Protein AF-A0A7X7FJ64-F1 (afdb_monomer)

Solvent-accessible surface area (backbone atoms only — not comparable to full-atom values): 16285 Å² total; per-residue (Å²): 93,64,70,70,58,70,73,33,78,91,39,57,95,44,53,93,78,52,85,58,78,82,76,51,89,88,54,62,71,66,57,44,53,54,44,52,38,52,54,38,37,76,72,71,44,54,60,70,58,40,49,54,51,49,54,51,51,53,51,51,52,51,54,49,53,54,52,40,33,50,53,31,50,54,49,52,52,50,29,66,75,68,63,48,62,35,38,37,38,33,59,52,68,75,41,71,73,34,49,82,64,35,67,38,48,73,55,49,45,28,50,54,34,55,45,45,72,43,53,54,86,21,50,95,32,88,85,49,81,52,47,91,84,40,79,75,60,78,48,66,68,48,44,44,46,37,17,48,24,37,57,36,41,78,34,90,47,40,41,45,36,37,38,48,50,63,90,40,64,72,56,64,59,46,58,71,48,35,37,67,36,19,72,65,50,81,62,50,77,46,75,38,73,88,66,91,56,57,68,67,53,49,54,54,50,49,56,52,31,48,77,68,75,59,62,32,87,84,41,57,55,76,81,67,74,65,79,64,75,73,81,64,71,75,76,83,56,93,84,63,82,81,80,76,95,85,80,78,77,81,86,79,78,84,81,85,77,95,70,83,84,80,81,78,84,77,85,78,132

pLDDT: mean 81.08, std 20.91, range [30.89, 98.06]

Secondary structure (DSSP, 8-state):
--HHHHT-GGGGGGGGGS------TTS-HHHHHHHHHHHHHHTT--HHHHHHHHHHHHHHHHHHHHHHHHHHHHHHHHHHHH---EEEEEE-HHHHS-TTTTTTHHHHHHHHH--EEEEGGGS--TT---TTT-TT---HHHHHHHHHHHHHHH-TTEEEEEEEETT-HHHHHHHHHHHHHTTT---EEEEE-SS--HHHHHHHHHHHHHHTT---TT--------SSSTTPPP-S-TT-PPPPSS-PPP-PPPP-------PPPPPP-

Sequence (269 aa):
LPFVLRQSPAFVAWQDKILCPTIRLRSDTFNLREVLLDTATRLGADRRVAERAYEAGMSALGQFRDRYLEAGRAALDKLARTGETGMVLVGRPYNIHDPGVSLATARKLRDNYGVNVIPIDALPVADVDVRDLNENMFWEYGRKILAAARLVSEHPNLHIVYVTNFKCGPDSFVRGFVRSASGGKPFLTLQFDGHSNDAGMMTRCESYLDSKGILRWWRKQQDQPTEGASKDGPSISHKWPTPVPDSWPPVSVPSGSKRSPLQTPIPKR

Nearest PDB structures (foldseek):
  3tbf-assembly2_D  TM=3.111E-01  e=5.756E-02  Francisella tularensis subsp. tularensis
  2nz2-assembly1_A  TM=4.520E-01  e=1.304E+00  Homo sapiens
  8dit-assembly1_A  TM=4.245E-01  e=1.100E+00  Thermochaetoides thermophila
  4xgu-assembly1_A  TM=3.041E-01  e=7.827E-01  Caenorhabditis elegans

Structure (mmCIF, N/CA/C/O backbone):
data_AF-A0A7X7FJ64-F1
#
_entry.id   AF-A0A7X7FJ64-F1
#
loop_
_atom_site.group_PDB
_atom_site.id
_atom_site.type_symbol
_atom_site.label_atom_id
_atom_site.label_alt_id
_atom_site.label_comp_id
_atom_site.label_asym_id
_atom_site.label_entity_id
_atom_site.label_seq_id
_atom_site.pdbx_PDB_ins_code
_atom_site.Cartn_x
_atom_site.Cartn_y
_atom_site.Cartn_z
_atom_site.occupancy
_atom_site.B_iso_or_equiv
_atom_site.auth_seq_id
_atom_site.auth_comp_id
_atom_site.auth_asym_id
_atom_site.auth_atom_id
_atom_site.pdbx_PDB_model_num
ATOM 1 N N . LEU A 1 1 ? 19.395 6.887 -18.109 1.00 56.59 1 LEU A N 1
ATOM 2 C CA . LEU A 1 1 ? 20.176 7.537 -17.046 1.00 56.59 1 LEU A CA 1
ATOM 3 C C . LEU A 1 1 ? 19.361 8.709 -16.551 1.00 56.59 1 LEU A C 1
ATOM 5 O O . LEU A 1 1 ? 18.951 9.509 -17.392 1.00 56.59 1 LEU A O 1
ATOM 9 N N . PRO A 1 2 ? 19.144 8.826 -15.231 1.00 68.50 2 PRO A N 1
ATOM 10 C CA . PRO A 1 2 ? 18.812 10.109 -14.628 1.00 68.50 2 PRO A CA 1
ATOM 11 C C . PRO A 1 2 ? 19.732 11.168 -15.232 1.00 68.50 2 PRO A C 1
ATOM 13 O O . PRO A 1 2 ? 20.923 10.900 -15.407 1.00 68.50 2 PRO A O 1
ATOM 16 N N . PHE A 1 3 ? 19.185 12.328 -15.586 1.00 74.06 3 PHE A N 1
ATOM 17 C CA . PHE A 1 3 ? 19.923 13.420 -16.228 1.00 74.06 3 PHE A CA 1
ATOM 18 C C . PHE A 1 3 ? 21.310 13.641 -15.596 1.00 74.06 3 PHE A C 1
ATOM 20 O O . PHE A 1 3 ? 22.308 13.725 -16.304 1.00 74.06 3 PHE A O 1
ATOM 27 N N . VAL A 1 4 ? 21.376 13.576 -14.264 1.00 78.25 4 VAL A N 1
ATOM 28 C CA . VAL A 1 4 ? 22.592 13.705 -13.449 1.00 78.25 4 VAL A CA 1
ATOM 29 C C . VAL A 1 4 ? 23.698 12.715 -13.833 1.00 78.25 4 VAL A C 1
ATOM 31 O O . VAL A 1 4 ? 24.843 13.123 -13.991 1.00 78.25 4 VAL A O 1
ATOM 34 N N . LEU A 1 5 ? 23.386 11.430 -14.037 1.00 79.56 5 LEU A N 1
ATOM 35 C CA . LEU A 1 5 ? 24.410 10.450 -14.418 1.00 79.56 5 LEU A CA 1
ATOM 36 C C . LEU A 1 5 ? 24.942 10.713 -15.835 1.00 79.56 5 LEU A C 1
ATOM 38 O O . LEU A 1 5 ? 26.106 10.432 -16.095 1.00 79.56 5 LEU A O 1
ATOM 42 N N . ARG A 1 6 ? 24.118 11.242 -16.759 1.00 74.06 6 ARG A N 1
ATOM 43 C CA . ARG A 1 6 ? 24.565 11.517 -18.144 1.00 74.06 6 ARG A CA 1
ATOM 44 C C . ARG A 1 6 ? 25.566 12.661 -18.204 1.00 74.06 6 ARG A C 1
ATOM 46 O O . ARG A 1 6 ? 26.425 12.659 -19.074 1.00 74.06 6 ARG A O 1
ATOM 53 N N . GLN A 1 7 ? 25.418 13.617 -17.292 1.00 81.62 7 GLN A N 1
ATOM 54 C CA . GLN A 1 7 ? 26.272 14.796 -17.183 1.00 81.62 7 GLN A CA 1
ATOM 55 C C . GLN A 1 7 ? 27.568 14.517 -16.407 1.00 81.62 7 GLN A C 1
ATOM 57 O O . GLN A 1 7 ? 28.441 15.375 -16.351 1.00 81.62 7 GLN A O 1
ATOM 62 N N . SER A 1 8 ? 27.709 13.337 -15.792 1.00 86.75 8 SER A N 1
ATOM 63 C CA . SER A 1 8 ? 28.897 12.992 -15.014 1.00 86.75 8 SER A CA 1
ATOM 64 C C . SER A 1 8 ? 30.035 12.498 -15.921 1.00 86.75 8 SER A C 1
ATOM 66 O O . SER A 1 8 ? 29.866 11.475 -16.595 1.00 86.75 8 SER A O 1
ATOM 68 N N . PRO A 1 9 ? 31.221 13.145 -15.901 1.00 88.06 9 PRO A N 1
ATOM 69 C CA . PRO A 1 9 ? 32.376 12.736 -16.708 1.00 88.06 9 PRO A CA 1
ATOM 70 C C . PRO A 1 9 ? 32.800 11.278 -16.485 1.00 88.06 9 PRO A C 1
ATOM 72 O O . PRO A 1 9 ? 33.248 10.611 -17.415 1.00 88.06 9 PRO A O 1
ATOM 75 N N . ALA A 1 10 ? 32.594 10.749 -15.273 1.00 86.88 10 ALA A N 1
ATOM 76 C CA . ALA A 1 10 ? 32.949 9.377 -14.909 1.00 86.88 10 ALA A CA 1
ATOM 77 C C . ALA A 1 10 ? 32.172 8.305 -15.701 1.00 86.88 10 ALA A C 1
ATOM 79 O O . ALA A 1 10 ? 32.630 7.168 -15.815 1.00 86.88 10 ALA A O 1
ATOM 80 N N . PHE A 1 11 ? 31.010 8.653 -16.266 1.00 83.94 11 PHE A N 1
ATOM 81 C CA . PHE A 1 11 ? 30.129 7.713 -16.966 1.00 83.94 11 PHE A CA 1
ATOM 82 C C . PHE A 1 11 ? 30.124 7.883 -18.490 1.00 83.94 11 PHE A C 1
ATOM 84 O O . PHE A 1 11 ? 29.439 7.122 -19.174 1.00 83.94 11 PHE A O 1
ATOM 91 N N . VAL A 1 12 ? 30.905 8.820 -19.043 1.00 83.06 12 VAL A N 1
ATOM 92 C CA . VAL A 1 12 ? 30.948 9.095 -20.493 1.00 83.06 12 VAL A CA 1
ATOM 93 C C . VAL A 1 12 ? 31.337 7.846 -21.289 1.00 83.06 12 VAL A C 1
ATOM 95 O O . VAL A 1 12 ? 30.636 7.473 -22.224 1.00 83.06 12 VAL A O 1
ATOM 98 N N . ALA A 1 13 ? 32.374 7.122 -20.855 1.00 86.12 13 ALA A N 1
ATOM 99 C CA . ALA A 1 13 ? 32.832 5.890 -21.509 1.00 86.12 13 ALA A CA 1
ATOM 100 C C . ALA A 1 13 ? 31.825 4.719 -21.442 1.00 86.12 13 ALA A C 1
ATOM 102 O O . ALA A 1 13 ? 32.020 3.691 -22.090 1.00 86.12 13 ALA A O 1
ATOM 103 N N . TRP A 1 14 ? 30.762 4.850 -20.642 1.00 84.00 14 TRP A N 1
ATOM 104 C CA . TRP A 1 14 ? 29.753 3.813 -20.420 1.00 84.00 14 TRP A CA 1
ATOM 105 C C . TRP A 1 14 ? 28.397 4.158 -21.040 1.00 84.00 14 TRP A C 1
ATOM 107 O O . TRP A 1 14 ? 27.471 3.361 -20.908 1.00 84.00 14 TRP A O 1
ATOM 117 N N . GLN A 1 15 ? 28.251 5.308 -21.711 1.00 78.62 15 GLN A N 1
ATOM 118 C CA . GLN A 1 15 ? 26.953 5.781 -22.212 1.00 78.62 15 GLN A CA 1
ATOM 119 C C . GLN A 1 15 ? 26.244 4.756 -23.111 1.00 78.62 15 GLN A C 1
ATOM 121 O O . GLN A 1 15 ? 25.059 4.494 -22.903 1.00 78.62 15 GLN A O 1
ATOM 126 N N . ASP A 1 16 ? 26.972 4.104 -24.019 1.00 79.62 16 ASP A N 1
ATOM 127 C CA . ASP A 1 16 ? 26.410 3.095 -24.934 1.00 79.62 16 ASP A CA 1
ATOM 128 C C . ASP A 1 16 ? 26.107 1.754 -24.254 1.00 79.62 16 ASP A C 1
ATOM 130 O O . ASP A 1 16 ? 25.353 0.933 -24.776 1.00 79.62 16 ASP A O 1
ATOM 134 N N . LYS A 1 17 ? 26.664 1.532 -23.059 1.00 82.44 17 LYS A N 1
ATOM 135 C CA . LYS A 1 17 ? 26.455 0.316 -22.261 1.00 82.44 17 LYS A CA 1
ATOM 136 C C . LYS A 1 17 ? 25.268 0.428 -21.309 1.00 82.44 17 LYS A C 1
ATOM 138 O O . LYS A 1 17 ? 24.966 -0.538 -20.612 1.00 82.44 17 LYS A O 1
ATOM 143 N N . ILE A 1 18 ? 24.601 1.585 -21.247 1.00 82.69 18 ILE A N 1
ATOM 144 C CA . ILE A 1 18 ? 23.500 1.806 -20.312 1.00 82.69 18 ILE A CA 1
ATOM 145 C C . ILE A 1 18 ? 22.197 2.074 -21.061 1.00 82.69 18 ILE A C 1
ATOM 147 O O . ILE A 1 18 ? 22.012 3.083 -21.745 1.00 82.69 18 ILE A O 1
ATOM 151 N N . LEU A 1 19 ? 21.230 1.185 -20.852 1.00 84.25 19 LEU A N 1
ATOM 152 C CA . LEU A 1 19 ? 19.883 1.351 -21.375 1.00 84.25 19 LEU A CA 1
ATOM 153 C C . LEU A 1 19 ? 19.161 2.508 -20.685 1.00 84.25 19 LEU A C 1
ATOM 155 O O . LEU A 1 19 ? 19.203 2.681 -19.466 1.00 84.25 19 LEU A O 1
ATOM 159 N N . CYS A 1 20 ? 18.486 3.324 -21.489 1.00 86.00 20 CYS A N 1
ATOM 160 C CA . CYS A 1 20 ? 17.793 4.517 -21.018 1.00 86.00 20 CYS A CA 1
ATOM 161 C C . CYS A 1 20 ? 16.419 4.719 -21.680 1.00 86.00 20 CYS A C 1
ATOM 163 O O . CYS A 1 20 ? 16.189 5.804 -22.226 1.00 86.00 20 CYS A O 1
ATOM 165 N N . PRO A 1 21 ? 15.523 3.718 -21.679 1.00 86.94 21 PRO A N 1
ATOM 166 C CA . PRO A 1 21 ? 14.180 3.912 -22.206 1.00 86.94 21 PRO A CA 1
ATOM 167 C C . PRO A 1 21 ? 13.448 5.020 -21.446 1.00 86.94 21 PRO A C 1
ATOM 169 O O . PRO A 1 21 ? 13.555 5.130 -20.223 1.00 86.94 21 PRO A O 1
ATOM 172 N N . THR A 1 22 ? 12.695 5.844 -22.173 1.00 84.31 22 THR A N 1
ATOM 173 C CA . THR A 1 22 ? 11.803 6.836 -21.565 1.00 84.31 22 THR A CA 1
ATOM 174 C C . THR A 1 22 ? 10.412 6.239 -21.509 1.00 84.31 22 THR A C 1
ATOM 176 O O . THR A 1 22 ? 9.770 6.097 -22.542 1.00 84.31 22 THR A O 1
ATOM 179 N N . ILE A 1 23 ? 9.953 5.887 -20.312 1.00 84.25 23 ILE A N 1
ATOM 180 C CA . ILE A 1 23 ? 8.641 5.271 -20.115 1.00 84.25 23 ILE A CA 1
ATOM 181 C C . ILE A 1 23 ? 7.655 6.338 -19.645 1.00 84.25 23 ILE A C 1
ATOM 183 O O . ILE A 1 23 ? 7.870 6.984 -18.617 1.00 84.25 23 ILE A O 1
ATOM 187 N N . ARG A 1 24 ? 6.552 6.507 -20.379 1.00 79.44 24 ARG A N 1
ATOM 188 C CA . ARG A 1 24 ? 5.454 7.402 -19.997 1.00 79.44 24 ARG A CA 1
ATOM 189 C C . ARG A 1 24 ? 4.255 6.584 -19.530 1.00 79.44 24 ARG A C 1
ATOM 191 O O . ARG A 1 24 ? 3.402 6.222 -20.320 1.00 79.44 24 ARG A O 1
ATOM 198 N N . LEU A 1 25 ? 4.165 6.344 -18.223 1.00 75.44 25 LEU A N 1
ATOM 199 C CA . LEU A 1 25 ? 3.051 5.593 -17.615 1.00 75.44 25 LEU A CA 1
ATOM 200 C C . LEU A 1 25 ? 1.749 6.405 -17.477 1.00 75.44 25 LEU A C 1
ATOM 202 O O . LEU A 1 25 ? 0.742 5.880 -17.016 1.00 75.44 25 LEU A O 1
ATOM 206 N N . ARG A 1 26 ? 1.785 7.701 -17.811 1.00 67.25 26 ARG A N 1
ATOM 207 C CA . ARG A 1 26 ? 0.630 8.613 -17.757 1.00 67.25 26 ARG A CA 1
ATOM 208 C C . ARG A 1 26 ? -0.159 8.667 -19.069 1.00 67.25 26 ARG A C 1
ATOM 210 O O . ARG A 1 26 ? -1.296 9.121 -19.049 1.00 67.25 26 ARG A O 1
ATOM 217 N N . SER A 1 27 ? 0.460 8.269 -20.179 1.00 57.53 27 SER A N 1
ATOM 218 C CA . SER A 1 27 ? -0.162 8.157 -21.500 1.00 57.53 27 SER A CA 1
ATOM 219 C C . SER A 1 27 ? -0.439 6.687 -21.823 1.00 57.53 27 SER A C 1
ATOM 221 O O . SER A 1 27 ? -0.006 5.801 -21.090 1.00 57.53 27 SER A O 1
ATOM 223 N N . ASP A 1 28 ? -1.196 6.461 -22.891 1.00 59.75 28 ASP A N 1
ATOM 224 C CA . ASP A 1 28 ? -1.573 5.163 -23.449 1.00 59.75 28 ASP A CA 1
ATOM 225 C C . ASP A 1 28 ? -0.551 4.012 -23.293 1.00 59.75 28 ASP A C 1
ATOM 227 O O . ASP A 1 28 ? 0.669 4.157 -23.400 1.00 59.75 28 ASP A O 1
ATOM 231 N N . THR A 1 29 ? -1.078 2.803 -23.084 1.00 61.28 29 THR A N 1
ATOM 232 C CA . THR A 1 29 ? -0.309 1.549 -22.983 1.00 61.28 29 THR A CA 1
ATOM 233 C C . THR A 1 29 ? 0.563 1.270 -24.212 1.00 61.28 29 THR A C 1
ATOM 235 O O . THR A 1 29 ? 1.581 0.584 -24.093 1.00 61.28 29 THR A O 1
ATOM 238 N N . PHE A 1 30 ? 0.220 1.851 -25.367 1.00 61.62 30 PHE A N 1
ATOM 239 C CA . PHE A 1 30 ? 0.990 1.762 -26.607 1.00 61.62 30 PHE A CA 1
ATOM 240 C C . PHE A 1 30 ? 2.424 2.286 -26.455 1.00 61.62 30 PHE A C 1
ATOM 242 O O . PHE A 1 30 ? 3.354 1.655 -26.962 1.00 61.62 30 PHE A O 1
ATOM 249 N N . ASN A 1 31 ? 2.641 3.372 -25.699 1.00 78.94 31 ASN A N 1
ATOM 250 C CA . ASN A 1 31 ? 3.990 3.899 -25.481 1.00 78.94 31 ASN A CA 1
ATOM 251 C C . ASN A 1 31 ? 4.866 2.922 -24.680 1.00 78.94 31 ASN A C 1
ATOM 253 O O . ASN A 1 31 ? 6.039 2.737 -24.996 1.00 78.94 31 ASN A O 1
ATOM 257 N N . LEU A 1 32 ? 4.296 2.259 -23.669 1.00 87.62 32 LEU A N 1
ATOM 258 C CA . LEU A 1 32 ? 5.033 1.311 -22.832 1.00 87.62 32 LEU A CA 1
ATOM 259 C C . LEU A 1 32 ? 5.466 0.074 -23.624 1.00 87.62 32 LEU A C 1
ATOM 261 O O . LEU A 1 32 ? 6.624 -0.332 -23.518 1.00 87.62 32 LEU A O 1
ATOM 265 N N . ARG A 1 33 ? 4.551 -0.510 -24.410 1.00 90.81 33 ARG A N 1
ATOM 266 C CA . ARG A 1 33 ? 4.830 -1.701 -25.222 1.00 90.81 33 ARG A CA 1
ATOM 267 C C . ARG A 1 33 ? 6.020 -1.459 -26.140 1.00 90.81 33 ARG A C 1
ATOM 269 O O . ARG A 1 33 ? 7.033 -2.140 -26.017 1.00 90.81 33 ARG A O 1
ATOM 276 N N . GLU A 1 34 ? 5.932 -0.456 -27.009 1.00 91.12 34 GLU A N 1
ATOM 277 C CA . GLU A 1 34 ? 6.974 -0.204 -28.009 1.00 91.12 34 GLU A CA 1
ATOM 278 C C . GLU A 1 34 ? 8.328 0.128 -27.377 1.00 91.12 34 GLU A C 1
ATOM 280 O O . GLU A 1 34 ? 9.354 -0.389 -27.817 1.00 91.12 34 GLU A O 1
ATOM 285 N N . VAL A 1 35 ? 8.344 0.907 -26.290 1.00 91.94 35 VAL A N 1
ATOM 286 C CA . VAL A 1 35 ? 9.583 1.238 -25.571 1.00 91.94 35 VAL A CA 1
ATOM 287 C C . VAL A 1 35 ? 10.254 -0.010 -24.989 1.00 91.94 35 VAL A C 1
ATOM 289 O O . VAL A 1 35 ? 11.480 -0.137 -25.055 1.00 91.94 35 VAL A O 1
ATOM 292 N N . LEU A 1 36 ? 9.482 -0.946 -24.429 1.00 92.31 36 LEU A N 1
ATOM 293 C CA . LEU A 1 36 ? 10.034 -2.195 -23.899 1.00 92.31 36 LEU A CA 1
ATOM 294 C C . LEU A 1 36 ? 10.516 -3.132 -25.013 1.00 92.31 36 LEU A C 1
ATOM 296 O O . LEU A 1 36 ? 11.577 -3.741 -24.865 1.00 92.31 36 LEU A O 1
ATOM 300 N N . LEU A 1 37 ? 9.796 -3.212 -26.136 1.00 93.94 37 LEU A N 1
ATOM 301 C CA . LEU A 1 37 ? 10.197 -4.026 -27.289 1.00 93.94 37 LEU A CA 1
ATOM 302 C C . LEU A 1 37 ? 11.476 -3.513 -27.951 1.00 93.94 37 LEU A C 1
ATOM 304 O O . LEU A 1 37 ? 12.372 -4.307 -28.246 1.00 93.94 37 LEU A O 1
ATOM 308 N N . ASP A 1 38 ? 11.593 -2.199 -28.147 1.00 92.69 38 ASP A N 1
ATOM 309 C CA . ASP A 1 38 ? 12.823 -1.570 -28.640 1.00 92.69 38 ASP A CA 1
ATOM 310 C C . ASP A 1 38 ? 13.995 -1.859 -27.695 1.00 92.69 38 ASP A C 1
ATOM 312 O O . ASP A 1 38 ? 15.054 -2.328 -28.115 1.00 92.69 38 ASP A O 1
ATOM 316 N N . THR A 1 39 ? 13.774 -1.688 -26.388 1.00 93.06 39 THR A N 1
ATOM 317 C CA . THR A 1 39 ? 14.794 -1.962 -25.367 1.00 93.06 39 THR A CA 1
ATOM 318 C C . THR A 1 39 ? 15.259 -3.420 -25.399 1.00 93.06 39 THR A C 1
ATOM 320 O O . THR A 1 39 ? 16.460 -3.679 -25.331 1.00 93.06 39 THR A O 1
ATOM 323 N N . ALA A 1 40 ? 14.336 -4.374 -25.535 1.00 93.62 40 ALA A N 1
ATOM 324 C CA . ALA A 1 40 ? 14.666 -5.793 -25.645 1.00 93.62 40 ALA A CA 1
ATOM 325 C C . ALA A 1 40 ? 15.432 -6.108 -26.941 1.00 93.62 40 ALA A C 1
ATOM 327 O O . ALA A 1 40 ? 16.411 -6.853 -26.916 1.00 93.62 40 ALA A O 1
ATOM 328 N N . THR A 1 41 ? 15.041 -5.492 -28.058 1.00 92.81 41 THR A N 1
ATOM 329 C CA . THR A 1 41 ? 15.720 -5.667 -29.352 1.00 92.81 41 THR A CA 1
ATOM 330 C C . THR A 1 41 ? 17.158 -5.144 -29.296 1.00 92.81 41 THR A C 1
ATOM 332 O O . THR A 1 41 ? 18.081 -5.806 -29.767 1.00 92.81 41 THR A O 1
ATOM 335 N N . ARG A 1 42 ? 17.390 -4.008 -28.623 1.00 90.44 42 ARG A N 1
ATOM 336 C CA . ARG A 1 42 ? 18.737 -3.460 -28.369 1.00 90.44 42 ARG A CA 1
ATOM 337 C C . ARG A 1 42 ? 19.621 -4.366 -27.508 1.00 90.44 42 ARG A C 1
ATOM 339 O O . ARG A 1 42 ? 20.841 -4.274 -27.595 1.00 90.44 42 ARG A O 1
ATOM 346 N N . LEU A 1 43 ? 19.022 -5.231 -26.691 1.00 91.00 43 LEU A N 1
ATOM 347 C CA . LEU A 1 43 ? 19.724 -6.269 -25.928 1.00 91.00 43 LEU A CA 1
ATOM 348 C C . LEU A 1 43 ? 20.006 -7.538 -26.752 1.00 91.00 43 LEU A C 1
ATOM 350 O O . LEU A 1 43 ? 20.551 -8.500 -26.215 1.00 91.00 43 LEU A O 1
ATOM 354 N N . GLY A 1 44 ? 19.641 -7.557 -28.037 1.00 93.19 44 GLY A N 1
ATOM 355 C CA . GLY A 1 44 ? 19.823 -8.700 -28.930 1.00 93.19 44 GLY A CA 1
ATOM 356 C C . GLY A 1 44 ? 18.697 -9.735 -28.866 1.00 93.19 44 GLY A C 1
ATOM 357 O O . GLY A 1 44 ? 18.860 -10.835 -29.392 1.00 93.19 44 GLY A O 1
ATOM 358 N N . ALA A 1 45 ? 17.563 -9.424 -28.225 1.00 94.25 45 ALA A N 1
ATOM 359 C CA . ALA A 1 45 ? 16.397 -10.302 -28.253 1.00 94.25 45 ALA A CA 1
ATOM 360 C C . ALA A 1 45 ? 15.645 -10.176 -29.588 1.00 94.25 45 ALA A C 1
ATOM 362 O O . ALA A 1 45 ? 15.473 -9.081 -30.119 1.00 94.25 45 ALA A O 1
ATOM 363 N N . ASP A 1 46 ? 15.143 -11.298 -30.108 1.00 95.12 46 ASP A N 1
ATOM 364 C CA . ASP A 1 46 ? 14.233 -11.283 -31.253 1.00 95.12 46 ASP A CA 1
ATOM 365 C C . ASP A 1 46 ? 12.927 -10.550 -30.899 1.00 95.12 46 ASP A C 1
ATOM 367 O O . ASP A 1 46 ? 12.354 -10.759 -29.824 1.00 95.12 46 ASP A O 1
ATOM 371 N N . ARG A 1 47 ? 12.427 -9.711 -31.815 1.00 93.56 47 ARG A N 1
ATOM 372 C CA . ARG A 1 47 ? 11.241 -8.882 -31.557 1.00 93.56 47 ARG A CA 1
ATOM 373 C C . ARG A 1 47 ? 10.002 -9.722 -31.245 1.00 93.56 47 ARG A C 1
ATOM 375 O O . ARG A 1 47 ? 9.265 -9.371 -30.330 1.00 93.56 47 ARG A O 1
ATOM 382 N N . ARG A 1 48 ? 9.786 -10.855 -31.926 1.00 93.38 48 ARG A N 1
ATOM 383 C CA . ARG A 1 48 ? 8.627 -11.732 -31.656 1.00 93.38 48 ARG A CA 1
ATOM 384 C C . ARG A 1 48 ? 8.745 -12.392 -30.286 1.00 93.38 48 ARG A C 1
ATOM 386 O O . ARG A 1 48 ? 7.741 -12.622 -29.613 1.00 93.38 48 ARG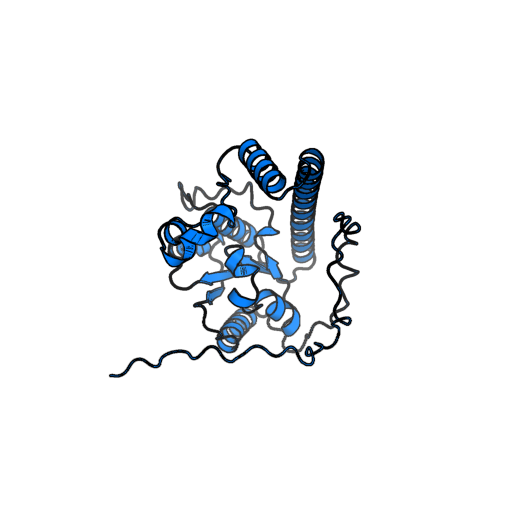 A O 1
ATOM 393 N N . VAL A 1 49 ? 9.966 -12.713 -29.855 1.00 95.06 49 VAL A N 1
ATOM 394 C CA . VAL A 1 49 ? 10.221 -13.187 -28.486 1.00 95.06 49 VAL A CA 1
ATOM 395 C C . VAL A 1 49 ? 9.889 -12.094 -27.470 1.00 95.06 49 VAL A C 1
ATOM 397 O O . VAL A 1 49 ? 9.188 -12.381 -26.500 1.00 95.06 49 VAL A O 1
ATOM 400 N N . ALA A 1 50 ? 10.326 -10.856 -27.708 1.00 95.00 50 ALA A N 1
ATOM 401 C CA . ALA A 1 50 ? 10.023 -9.720 -26.840 1.00 95.00 50 ALA A CA 1
ATOM 402 C C . ALA A 1 50 ? 8.512 -9.433 -26.753 1.00 95.00 50 ALA A C 1
ATOM 404 O O . ALA A 1 50 ? 8.001 -9.197 -25.662 1.00 95.00 50 ALA A O 1
ATOM 405 N N . GLU A 1 51 ? 7.786 -9.526 -27.870 1.00 94.94 51 GLU A N 1
ATOM 406 C CA . GLU A 1 51 ? 6.326 -9.359 -27.913 1.00 94.94 51 GLU A CA 1
ATOM 407 C C . GLU A 1 51 ? 5.607 -10.419 -27.088 1.00 94.94 51 GLU A C 1
ATOM 409 O O . GLU A 1 51 ? 4.812 -10.079 -26.215 1.00 94.94 51 GLU A O 1
ATOM 414 N N . ARG A 1 52 ? 5.939 -11.700 -27.286 1.00 95.25 52 ARG A N 1
ATOM 415 C CA . ARG A 1 52 ? 5.353 -12.779 -26.478 1.00 95.25 52 ARG A CA 1
ATOM 416 C C . ARG A 1 52 ? 5.654 -12.612 -24.989 1.00 95.25 52 ARG A C 1
ATOM 418 O O . ARG A 1 52 ? 4.775 -12.854 -24.169 1.00 95.25 52 ARG A O 1
ATOM 425 N N . ALA A 1 53 ? 6.871 -12.193 -24.639 1.00 94.75 53 ALA A N 1
ATOM 426 C CA . ALA A 1 53 ? 7.249 -11.940 -23.252 1.00 94.75 53 ALA A CA 1
ATOM 427 C C . ALA A 1 53 ? 6.471 -10.760 -22.645 1.00 94.75 53 ALA A C 1
ATOM 429 O O . ALA A 1 53 ? 6.035 -10.848 -21.497 1.00 94.75 53 ALA A O 1
ATOM 430 N N . TYR A 1 54 ? 6.262 -9.685 -23.412 1.00 93.44 54 TYR A N 1
ATOM 431 C CA . TYR A 1 54 ? 5.463 -8.538 -22.988 1.00 93.44 54 TYR A CA 1
ATOM 432 C C . TYR A 1 54 ? 4.008 -8.936 -22.720 1.00 93.44 54 TYR A C 1
ATOM 434 O O . TYR A 1 54 ? 3.513 -8.694 -21.621 1.00 93.44 54 TYR A O 1
ATOM 442 N N . GLU A 1 55 ? 3.349 -9.601 -23.674 1.00 94.00 55 GLU A N 1
ATOM 443 C CA . GLU A 1 55 ? 1.951 -10.029 -23.516 1.00 94.00 55 GLU A CA 1
ATOM 444 C C . GLU A 1 55 ? 1.787 -10.988 -22.331 1.00 94.00 55 GLU A C 1
ATOM 446 O O . GLU A 1 55 ? 0.876 -10.836 -21.515 1.00 94.00 55 GLU A O 1
ATOM 451 N N . ALA A 1 56 ? 2.713 -11.937 -22.171 1.00 95.31 56 ALA A N 1
ATOM 452 C CA . ALA A 1 56 ? 2.684 -12.857 -21.043 1.00 95.31 56 ALA A CA 1
ATOM 453 C C . ALA A 1 56 ? 2.888 -12.137 -19.697 1.00 95.31 56 ALA A C 1
ATOM 455 O O . ALA A 1 56 ? 2.192 -12.441 -18.727 1.00 95.31 56 ALA A O 1
ATOM 456 N N . GLY A 1 57 ? 3.783 -11.145 -19.640 1.00 94.88 57 GLY A N 1
ATOM 457 C CA . GLY A 1 57 ? 3.991 -10.309 -18.456 1.00 94.88 57 GLY A CA 1
ATOM 458 C C . GLY A 1 57 ? 2.772 -9.450 -18.110 1.00 94.88 57 GLY A C 1
ATOM 459 O O . GLY A 1 57 ? 2.383 -9.378 -16.944 1.00 94.88 57 GLY A O 1
ATOM 460 N N 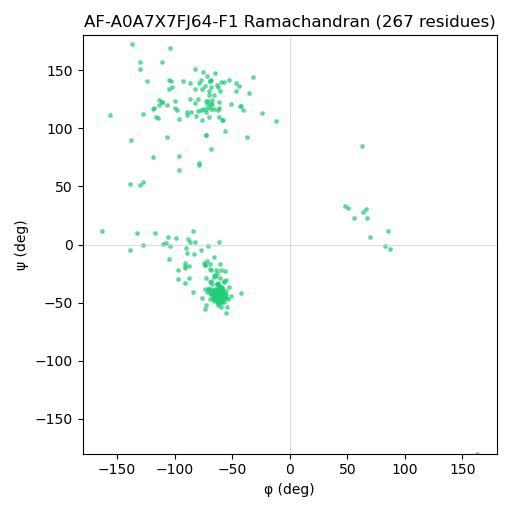. MET A 1 58 ? 2.126 -8.846 -19.112 1.00 92.62 58 MET A N 1
ATOM 461 C CA . MET A 1 58 ? 0.903 -8.059 -18.922 1.00 92.62 58 MET A CA 1
ATOM 462 C C . MET A 1 58 ? -0.269 -8.933 -18.462 1.00 92.62 58 MET A C 1
ATOM 464 O O . MET A 1 58 ? -0.982 -8.552 -17.532 1.00 92.62 58 MET A O 1
ATOM 468 N N . SER A 1 59 ? -0.424 -10.126 -19.044 1.00 95.12 59 SER A N 1
ATOM 469 C CA . SER A 1 59 ? -1.415 -11.116 -18.605 1.00 95.12 59 SER A CA 1
ATOM 470 C C . SER A 1 59 ? -1.168 -11.557 -17.161 1.00 95.12 59 SER A C 1
ATOM 472 O O . SER A 1 59 ? -2.098 -11.574 -16.356 1.00 95.12 59 SER A O 1
ATOM 474 N N . ALA A 1 60 ? 0.079 -11.879 -16.801 1.00 96.69 60 ALA A N 1
ATOM 475 C CA . ALA A 1 60 ? 0.433 -12.267 -15.436 1.00 96.69 60 ALA A CA 1
ATOM 476 C C . ALA A 1 60 ? 0.166 -11.135 -14.429 1.00 96.69 60 ALA A C 1
ATOM 478 O O . ALA A 1 60 ? -0.377 -11.383 -13.354 1.00 96.69 60 ALA A O 1
ATOM 479 N N . LEU A 1 61 ? 0.478 -9.884 -14.789 1.00 92.94 61 LEU A N 1
ATOM 480 C CA . LEU A 1 61 ? 0.186 -8.715 -13.956 1.00 92.94 61 LEU A CA 1
ATOM 481 C C . LEU A 1 61 ? -1.323 -8.508 -13.755 1.00 92.94 61 LEU A C 1
ATOM 483 O O . LEU A 1 61 ? -1.744 -8.183 -12.645 1.00 92.94 61 LEU A O 1
ATOM 487 N N . GLY A 1 62 ? -2.127 -8.690 -14.808 1.00 94.44 62 GLY A N 1
ATOM 488 C CA . GLY A 1 62 ? -3.589 -8.642 -14.722 1.00 94.44 62 GLY A CA 1
ATOM 489 C C . GLY A 1 62 ? -4.127 -9.702 -13.762 1.00 94.44 62 GLY A C 1
ATOM 490 O O . GLY A 1 62 ? -4.765 -9.365 -12.769 1.00 94.44 62 GLY A O 1
ATOM 491 N N . GLN A 1 63 ? -3.746 -10.964 -13.977 1.00 96.56 63 GLN A N 1
ATOM 492 C CA . GLN A 1 63 ? -4.148 -12.082 -13.116 1.00 96.56 63 GLN A CA 1
ATOM 493 C C . GLN A 1 63 ? -3.728 -11.882 -11.655 1.00 96.56 63 GLN A C 1
ATOM 495 O O . GLN A 1 63 ? -4.502 -12.180 -10.747 1.00 96.56 63 GLN A O 1
ATOM 500 N N . PHE A 1 64 ? -2.517 -11.370 -11.413 1.00 96.06 64 PHE A N 1
ATOM 501 C CA . PHE A 1 64 ? -2.056 -11.043 -10.067 1.00 96.06 64 PHE A CA 1
ATOM 502 C C . PHE A 1 64 ? -2.956 -9.994 -9.409 1.00 96.06 64 PHE A C 1
ATOM 504 O O . PHE A 1 64 ? -3.399 -10.203 -8.283 1.00 96.06 64 PHE A O 1
ATOM 511 N N . ARG A 1 65 ? -3.260 -8.891 -10.104 1.00 93.44 65 ARG A N 1
ATOM 512 C CA . ARG A 1 65 ? -4.118 -7.817 -9.574 1.00 93.44 65 ARG A CA 1
ATOM 513 C C . ARG A 1 65 ? -5.520 -8.320 -9.250 1.00 93.44 65 ARG A C 1
ATOM 515 O O . ARG A 1 65 ? -6.019 -8.024 -8.168 1.00 93.44 65 ARG A O 1
ATOM 522 N N . ASP A 1 66 ? -6.106 -9.113 -10.141 1.00 95.12 66 ASP A N 1
ATOM 523 C CA . ASP A 1 66 ? -7.443 -9.675 -9.946 1.00 95.12 66 ASP A CA 1
ATOM 524 C C . ASP A 1 66 ? -7.476 -10.603 -8.727 1.00 95.12 66 ASP A C 1
ATOM 526 O O . ASP A 1 66 ? -8.309 -10.434 -7.837 1.00 95.12 66 ASP A O 1
ATOM 530 N N . ARG A 1 67 ? -6.511 -11.530 -8.623 1.00 96.75 67 ARG A N 1
ATOM 531 C CA . ARG A 1 67 ? -6.387 -12.431 -7.465 1.00 96.75 67 ARG A CA 1
ATOM 532 C C . ARG A 1 67 ? -6.120 -11.678 -6.166 1.00 96.75 67 ARG A C 1
ATOM 534 O O . ARG A 1 67 ? -6.615 -12.081 -5.119 1.00 96.75 67 ARG A O 1
ATOM 541 N N . TYR A 1 68 ? -5.334 -10.606 -6.217 1.00 95.12 68 TYR A N 1
ATOM 542 C CA . TYR A 1 68 ? -4.996 -9.817 -5.036 1.00 95.12 68 TYR A CA 1
ATOM 543 C C . TYR A 1 68 ? -6.204 -9.043 -4.499 1.00 95.12 68 TYR A C 1
ATOM 545 O O . TYR A 1 68 ? -6.444 -9.042 -3.291 1.00 95.12 68 TYR A O 1
ATOM 553 N N . LEU A 1 69 ? -7.003 -8.453 -5.394 1.00 96.00 69 LEU A N 1
ATOM 554 C CA . LEU A 1 69 ? -8.276 -7.823 -5.036 1.00 96.00 69 LEU A CA 1
ATOM 555 C C . LEU A 1 69 ? -9.285 -8.848 -4.516 1.00 96.00 69 LEU A C 1
ATOM 557 O O . LEU A 1 69 ? -9.966 -8.584 -3.527 1.00 96.00 69 LEU A O 1
ATOM 561 N N . GLU A 1 70 ? -9.358 -10.025 -5.137 1.00 97.12 70 GLU A N 1
ATOM 562 C CA . GLU A 1 70 ? -10.244 -11.098 -4.685 1.00 97.12 70 GLU A CA 1
ATOM 563 C C . GLU A 1 70 ? -9.867 -11.604 -3.287 1.00 97.12 70 GLU A C 1
ATOM 565 O O . GLU A 1 70 ? -10.722 -11.726 -2.412 1.00 97.12 70 GLU A O 1
ATOM 570 N N . ALA A 1 71 ? -8.572 -11.798 -3.023 1.00 96.62 71 ALA A N 1
ATOM 571 C CA . ALA A 1 71 ? -8.080 -12.145 -1.692 1.00 96.62 71 ALA A CA 1
ATOM 572 C C . ALA A 1 71 ? -8.418 -11.065 -0.650 1.00 96.62 71 ALA A C 1
ATOM 574 O O . ALA A 1 71 ? -8.759 -11.388 0.489 1.00 96.62 71 ALA A O 1
ATOM 575 N N . GLY A 1 72 ? -8.355 -9.787 -1.036 1.00 96.25 72 GLY A N 1
ATOM 576 C CA . GLY A 1 72 ? -8.766 -8.672 -0.188 1.00 96.25 72 GLY A CA 1
ATOM 577 C C . GLY A 1 72 ? -10.260 -8.682 0.135 1.00 96.25 72 GLY A C 1
ATOM 578 O O . GLY A 1 72 ? -10.618 -8.560 1.307 1.00 96.25 72 GLY A O 1
ATOM 579 N N . ARG A 1 73 ? -11.128 -8.901 -0.863 1.00 96.25 73 ARG A N 1
ATOM 580 C CA . ARG A 1 73 ? -12.582 -9.055 -0.656 1.00 96.25 73 ARG A CA 1
ATOM 581 C C . ARG A 1 73 ? -12.895 -10.228 0.265 1.00 96.25 73 ARG A C 1
ATOM 583 O O . ARG A 1 73 ? -13.556 -10.040 1.280 1.00 96.25 73 ARG A O 1
ATOM 590 N N . ALA A 1 74 ? -12.321 -11.398 -0.012 1.00 97.12 74 ALA A N 1
ATOM 591 C CA . ALA A 1 74 ? -12.500 -12.583 0.821 1.00 97.12 74 ALA A CA 1
ATOM 592 C C . ALA A 1 74 ? -12.041 -12.353 2.275 1.00 97.12 74 ALA A C 1
ATOM 594 O O . ALA A 1 74 ? -12.674 -12.839 3.218 1.00 97.12 74 ALA A O 1
ATOM 595 N N . ALA A 1 75 ? -10.956 -11.596 2.479 1.00 96.12 75 ALA A N 1
ATOM 596 C CA . ALA A 1 75 ? -10.497 -11.211 3.811 1.00 96.12 75 ALA A CA 1
ATOM 597 C C . ALA A 1 75 ? -11.488 -10.266 4.511 1.00 96.12 75 ALA A C 1
ATOM 599 O O . ALA A 1 75 ? -11.829 -10.511 5.668 1.00 96.12 75 ALA A O 1
ATOM 600 N N . LEU A 1 76 ? -11.978 -9.228 3.824 1.00 96.00 76 LEU A N 1
ATOM 601 C CA . LEU A 1 76 ? -12.983 -8.302 4.361 1.00 96.00 76 LEU A CA 1
ATOM 602 C C . LEU A 1 76 ? -14.280 -9.030 4.739 1.00 96.00 76 LEU A C 1
ATOM 604 O O . LEU A 1 76 ? -14.758 -8.868 5.863 1.00 96.00 76 LEU A O 1
ATOM 608 N N . ASP A 1 77 ? -14.789 -9.901 3.867 1.00 95.88 77 ASP A N 1
ATOM 609 C CA . ASP A 1 77 ? -16.000 -10.695 4.111 1.00 95.88 77 ASP A CA 1
ATOM 610 C C . ASP A 1 77 ? -15.833 -11.633 5.309 1.00 95.88 77 ASP A C 1
ATOM 612 O O . ASP A 1 77 ? -16.722 -11.769 6.158 1.00 95.88 77 ASP A O 1
ATOM 616 N N . LYS A 1 78 ? -14.661 -12.271 5.427 1.00 95.94 78 LYS A N 1
ATOM 617 C CA . LYS A 1 78 ? -14.343 -13.119 6.579 1.00 95.94 78 LYS A CA 1
ATOM 618 C C . LYS A 1 78 ? -14.334 -12.311 7.876 1.00 95.94 78 LYS A C 1
ATOM 620 O O . LYS A 1 78 ? -14.908 -12.775 8.863 1.00 95.94 78 LYS A O 1
ATOM 625 N N . LEU A 1 79 ? -13.720 -11.128 7.888 1.00 95.19 79 LEU A N 1
ATOM 626 C CA . LEU A 1 79 ? -13.700 -10.256 9.067 1.00 95.19 79 LEU A CA 1
ATOM 627 C C . LEU A 1 79 ? -15.101 -9.751 9.423 1.00 95.19 79 LEU A C 1
ATOM 629 O O . LEU A 1 79 ? -15.463 -9.765 10.596 1.00 95.19 79 LEU A O 1
ATOM 633 N N . ALA A 1 80 ? -15.911 -9.372 8.433 1.00 94.31 80 ALA A N 1
ATOM 634 C CA . ALA A 1 80 ? -17.291 -8.942 8.648 1.00 94.31 80 ALA A CA 1
ATOM 635 C C . ALA A 1 80 ? -18.151 -10.058 9.264 1.00 94.31 80 ALA A C 1
ATOM 637 O O . ALA A 1 80 ? -18.868 -9.824 10.234 1.00 94.31 80 ALA A O 1
ATOM 638 N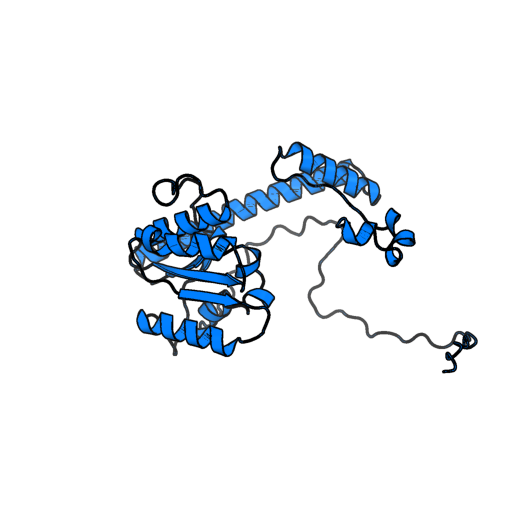 N . ARG A 1 81 ? -18.035 -11.293 8.755 1.00 95.75 81 ARG A N 1
ATOM 639 C CA . ARG A 1 81 ? -18.795 -12.453 9.255 1.00 95.75 81 ARG A CA 1
ATOM 640 C C . ARG A 1 81 ? -18.358 -12.917 10.645 1.00 95.75 81 ARG A C 1
ATOM 642 O O . ARG A 1 81 ? -19.188 -13.372 11.423 1.00 95.75 81 ARG A O 1
ATOM 649 N N . THR A 1 82 ? -17.060 -12.879 10.933 1.00 94.75 82 THR A N 1
ATOM 650 C CA . THR A 1 82 ? -16.511 -13.374 12.210 1.00 94.75 82 THR A CA 1
ATOM 651 C C . THR A 1 82 ? -16.514 -12.319 13.313 1.00 94.75 82 THR A C 1
ATOM 653 O O . THR A 1 82 ? -16.387 -12.668 14.483 1.00 94.75 82 THR A O 1
ATOM 656 N N . GLY A 1 83 ? -16.623 -11.036 12.955 1.00 92.81 83 GLY A N 1
ATOM 657 C CA . GLY A 1 83 ? -16.446 -9.920 13.883 1.00 92.81 83 GLY A CA 1
ATOM 658 C C . GLY A 1 83 ? -14.998 -9.739 14.351 1.00 92.81 83 GLY A C 1
ATOM 659 O O . GLY A 1 83 ? -14.736 -8.906 15.218 1.00 92.81 83 GLY A O 1
ATOM 660 N N . GLU A 1 84 ? -14.044 -10.498 13.799 1.00 92.44 84 GLU A N 1
ATOM 661 C CA . GLU A 1 84 ? -12.632 -10.347 14.132 1.00 92.44 84 GLU A CA 1
ATOM 662 C C . GLU A 1 84 ? -12.103 -8.983 13.690 1.00 92.44 84 GLU A C 1
ATOM 664 O O . GLU A 1 84 ? -12.512 -8.416 12.676 1.00 92.44 84 GLU A O 1
ATOM 669 N N . THR A 1 85 ? -11.148 -8.458 14.449 1.00 93.75 85 THR A N 1
ATOM 670 C CA . THR A 1 85 ? -10.549 -7.159 14.166 1.00 93.75 85 THR A CA 1
ATOM 671 C C . THR A 1 85 ? -9.509 -7.247 13.052 1.00 93.75 85 THR A C 1
ATOM 673 O O . THR A 1 85 ? -8.697 -8.176 13.029 1.00 93.75 85 THR A O 1
ATOM 676 N N . GLY A 1 86 ? -9.501 -6.257 12.155 1.00 94.94 86 GLY A N 1
ATOM 677 C CA . GLY A 1 86 ? -8.526 -6.128 11.070 1.00 94.94 86 GLY A CA 1
ATOM 678 C C . GLY A 1 86 ? -7.788 -4.791 11.076 1.00 94.94 86 GLY A C 1
ATOM 679 O O . GLY A 1 86 ? -8.376 -3.741 11.330 1.00 94.94 86 GLY A O 1
ATOM 680 N N . MET A 1 87 ? -6.493 -4.827 10.768 1.00 96.12 87 MET A N 1
ATOM 681 C CA . MET A 1 87 ? -5.662 -3.651 10.512 1.00 96.12 87 MET A CA 1
ATOM 682 C C . MET A 1 87 ? -5.508 -3.445 9.011 1.00 96.12 87 MET A C 1
ATOM 684 O O . MET A 1 87 ? -4.901 -4.263 8.320 1.00 96.12 87 MET A O 1
ATOM 688 N N . VAL A 1 88 ? -5.999 -2.318 8.517 1.00 97.62 88 VAL A N 1
ATOM 689 C CA . VAL A 1 88 ? -5.746 -1.849 7.162 1.00 97.62 88 VAL A CA 1
ATOM 690 C C . VAL A 1 88 ? -4.442 -1.057 7.145 1.00 97.62 88 VAL A C 1
ATOM 692 O O . VAL A 1 88 ? -4.352 0.019 7.742 1.00 97.62 88 VAL A O 1
ATOM 695 N N . LEU A 1 89 ? -3.429 -1.580 6.452 1.00 97.00 89 LEU A N 1
ATOM 696 C CA . LEU A 1 89 ? -2.180 -0.862 6.211 1.00 97.00 89 LEU A CA 1
ATOM 697 C C . LEU A 1 89 ? -2.366 0.092 5.037 1.00 97.00 89 LEU A C 1
ATOM 699 O O . LEU A 1 89 ? -2.469 -0.342 3.888 1.00 97.00 89 LEU A O 1
ATOM 703 N N . VAL A 1 90 ? -2.367 1.390 5.324 1.00 97.19 90 VAL A N 1
ATOM 704 C CA . VAL A 1 90 ? -2.394 2.439 4.303 1.00 97.19 90 VAL A CA 1
ATOM 705 C C . VAL A 1 90 ? -1.025 3.083 4.180 1.00 97.19 90 VAL A C 1
ATOM 707 O O . VAL A 1 90 ? -0.320 3.291 5.162 1.00 97.19 90 VAL A O 1
ATOM 710 N N . GLY A 1 91 ? -0.636 3.404 2.958 1.00 94.81 91 GLY A N 1
ATOM 711 C CA . GLY A 1 91 ? 0.663 3.977 2.655 1.00 94.81 91 GLY A CA 1
ATOM 712 C C . GLY A 1 91 ? 0.952 3.832 1.174 1.00 94.81 91 GLY A C 1
ATOM 713 O O . GLY A 1 91 ? 0.142 3.310 0.407 1.00 94.81 91 GLY A O 1
ATOM 714 N N . ARG A 1 92 ? 2.114 4.313 0.753 1.00 93.75 92 ARG A N 1
ATOM 715 C CA . ARG A 1 92 ? 2.573 4.125 -0.626 1.00 93.75 92 ARG A CA 1
ATOM 716 C C . ARG A 1 92 ? 3.223 2.748 -0.767 1.00 93.75 92 ARG A C 1
ATOM 718 O O . ARG A 1 92 ? 3.830 2.299 0.203 1.00 93.75 92 ARG A O 1
ATOM 725 N N . PRO A 1 93 ? 3.191 2.106 -1.950 1.00 91.44 93 PRO A N 1
ATOM 726 C CA . PRO A 1 93 ? 3.667 0.730 -2.127 1.00 91.44 93 PRO A CA 1
ATOM 727 C C . PRO A 1 93 ? 5.111 0.541 -1.674 1.00 91.44 93 PRO A C 1
ATOM 729 O O . PRO A 1 93 ? 5.437 -0.429 -1.002 1.00 91.44 93 PRO A O 1
ATOM 732 N N . TYR A 1 94 ? 5.957 1.528 -1.968 1.00 88.81 94 TYR A N 1
ATOM 733 C CA . TYR A 1 94 ? 7.365 1.526 -1.582 1.00 88.81 94 TYR A CA 1
ATOM 734 C C . TYR A 1 94 ? 7.597 1.675 -0.067 1.00 88.81 94 TYR A C 1
ATOM 736 O O . TYR A 1 94 ? 8.691 1.392 0.400 1.00 88.81 94 TYR A O 1
ATOM 744 N N . ASN A 1 95 ? 6.596 2.115 0.702 1.00 90.31 95 ASN A N 1
ATOM 745 C CA . ASN A 1 95 ? 6.665 2.170 2.164 1.00 90.31 95 ASN A CA 1
ATOM 746 C C . ASN A 1 95 ? 6.151 0.889 2.816 1.00 90.31 95 ASN A C 1
ATOM 748 O O . ASN A 1 95 ? 6.604 0.549 3.899 1.00 90.31 95 ASN A O 1
ATOM 752 N N . ILE A 1 96 ? 5.162 0.226 2.209 1.00 92.06 96 ILE A N 1
ATOM 753 C CA . ILE A 1 96 ? 4.441 -0.888 2.846 1.00 92.06 96 ILE A CA 1
ATOM 754 C C . ILE A 1 96 ? 4.967 -2.265 2.439 1.00 92.06 96 ILE A C 1
ATOM 756 O O . ILE A 1 96 ? 4.869 -3.194 3.236 1.00 92.06 96 ILE A O 1
ATOM 760 N N . HIS A 1 97 ? 5.511 -2.402 1.224 1.00 90.50 97 HIS A N 1
ATOM 761 C CA . HIS A 1 97 ? 5.914 -3.702 0.669 1.00 90.50 97 HIS A CA 1
ATOM 762 C C . HIS A 1 97 ? 7.424 -3.933 0.680 1.00 90.50 97 HIS A C 1
ATOM 764 O O . HIS A 1 97 ? 7.859 -5.060 0.462 1.00 90.50 97 HIS A O 1
ATOM 770 N N . ASP A 1 98 ? 8.229 -2.899 0.936 1.00 90.19 98 ASP A N 1
ATOM 771 C CA . ASP A 1 98 ? 9.676 -3.046 1.085 1.00 90.19 98 ASP A CA 1
ATOM 772 C C . ASP A 1 98 ? 10.020 -3.333 2.560 1.00 90.19 98 ASP A C 1
ATOM 774 O O . ASP A 1 98 ? 9.858 -2.447 3.406 1.00 90.19 98 ASP A O 1
ATOM 778 N N . PRO A 1 99 ? 10.502 -4.544 2.905 1.00 87.88 99 PRO A N 1
ATOM 779 C CA . PRO A 1 99 ? 10.783 -4.907 4.291 1.00 87.88 99 PRO A CA 1
ATOM 780 C C . PRO A 1 99 ? 11.964 -4.138 4.896 1.00 87.88 99 PRO A C 1
ATOM 782 O O . PRO A 1 99 ? 12.041 -4.048 6.121 1.00 87.88 99 PRO A O 1
ATOM 785 N N . GLY A 1 100 ? 12.867 -3.589 4.077 1.00 86.75 100 GLY A N 1
ATOM 786 C CA . GLY A 1 100 ? 13.962 -2.736 4.533 1.00 86.75 100 GLY A CA 1
ATOM 787 C C . GLY A 1 100 ? 13.469 -1.348 4.937 1.00 86.75 100 GLY A C 1
ATOM 788 O O . GLY A 1 100 ? 13.909 -0.816 5.954 1.00 86.75 100 GLY A O 1
ATOM 789 N N . VAL A 1 101 ? 12.505 -0.793 4.195 1.00 86.19 101 VAL A N 1
ATOM 790 C CA . VAL A 1 101 ? 11.880 0.503 4.519 1.00 86.19 101 VAL A CA 1
ATOM 791 C C . VAL A 1 101 ? 10.885 0.367 5.668 1.00 86.19 101 VAL A C 1
ATOM 793 O O . VAL A 1 101 ? 10.905 1.159 6.606 1.00 86.19 101 VAL A O 1
ATOM 796 N N . SER A 1 102 ? 10.024 -0.649 5.611 1.00 87.25 102 SER A N 1
ATOM 797 C CA . SER A 1 102 ? 8.922 -0.840 6.555 1.00 87.25 102 SER A CA 1
ATOM 798 C C . SER A 1 102 ? 9.327 -1.618 7.811 1.00 87.25 102 SER A C 1
ATOM 800 O O . SER A 1 102 ? 8.452 -2.000 8.586 1.00 87.25 102 SER A O 1
ATOM 802 N N . LEU A 1 103 ? 10.602 -1.999 7.951 1.00 89.25 103 LEU A N 1
ATOM 803 C CA . LEU A 1 103 ? 11.109 -2.913 8.987 1.00 89.25 103 LEU A CA 1
ATOM 804 C C . LEU A 1 103 ? 10.265 -4.196 9.127 1.00 89.25 103 LEU A C 1
ATOM 806 O O . LEU A 1 103 ? 10.086 -4.727 10.222 1.00 89.25 103 LEU A O 1
ATOM 810 N N . ALA A 1 104 ? 9.697 -4.679 8.018 1.00 90.31 104 ALA A N 1
ATOM 811 C CA . ALA A 1 104 ? 8.768 -5.809 7.969 1.00 90.31 104 ALA A CA 1
ATOM 812 C C . ALA A 1 104 ? 7.586 -5.727 8.970 1.00 90.31 104 ALA A C 1
ATOM 814 O O . ALA A 1 104 ? 7.093 -6.762 9.426 1.00 90.31 104 ALA A O 1
ATOM 815 N N . THR A 1 105 ? 7.101 -4.522 9.312 1.00 91.06 105 THR A N 1
ATOM 816 C CA . THR A 1 105 ? 6.011 -4.323 10.289 1.00 91.06 105 THR A CA 1
ATOM 817 C C . THR A 1 105 ? 4.776 -5.176 9.998 1.00 91.06 105 THR A C 1
ATOM 819 O O . THR A 1 105 ? 4.240 -5.789 10.916 1.00 91.06 105 THR A O 1
ATOM 822 N N . ALA A 1 106 ? 4.335 -5.263 8.738 1.00 91.94 106 ALA A N 1
ATOM 823 C CA . ALA A 1 106 ? 3.161 -6.054 8.358 1.00 91.94 106 ALA A CA 1
ATOM 824 C C . ALA A 1 106 ? 3.291 -7.527 8.777 1.00 91.94 106 ALA A C 1
ATOM 826 O O . ALA A 1 106 ? 2.366 -8.103 9.351 1.00 91.94 106 ALA A O 1
ATOM 827 N N . ARG A 1 107 ? 4.470 -8.107 8.528 1.00 91.31 107 ARG A N 1
ATOM 828 C CA . ARG A 1 107 ? 4.804 -9.477 8.913 1.00 91.31 107 ARG A CA 1
ATOM 829 C C . ARG A 1 107 ? 4.857 -9.616 10.431 1.00 91.31 107 ARG A C 1
ATOM 831 O O . ARG A 1 107 ? 4.194 -10.479 10.978 1.00 91.31 107 ARG A O 1
ATOM 838 N N . LYS A 1 108 ? 5.559 -8.722 11.131 1.00 91.25 108 LYS A N 1
ATOM 839 C CA . LYS A 1 108 ? 5.672 -8.767 12.602 1.00 91.25 108 LYS A CA 1
ATOM 840 C C . LYS A 1 108 ? 4.321 -8.649 13.303 1.00 91.25 108 LYS A C 1
ATOM 842 O O . LYS A 1 108 ? 4.082 -9.351 14.278 1.00 91.25 108 LYS A O 1
ATOM 847 N N . LEU A 1 109 ? 3.427 -7.796 12.798 1.00 90.50 109 LEU A N 1
ATOM 848 C CA . LEU A 1 109 ? 2.058 -7.676 13.307 1.00 90.50 109 LEU A CA 1
ATOM 849 C C . LEU A 1 109 ? 1.300 -9.009 13.232 1.00 90.50 109 LEU A C 1
ATOM 851 O O . LEU A 1 109 ? 0.583 -9.373 14.167 1.00 90.50 109 LEU A O 1
ATOM 855 N N . ARG A 1 110 ? 1.483 -9.740 12.130 1.00 90.44 110 ARG A N 1
ATOM 856 C CA . ARG A 1 110 ? 0.870 -11.049 11.911 1.00 90.44 110 ARG A CA 1
ATOM 857 C C .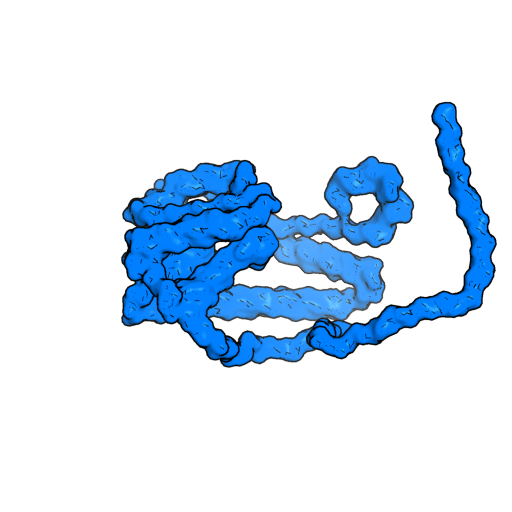 ARG A 1 110 ? 1.534 -12.141 1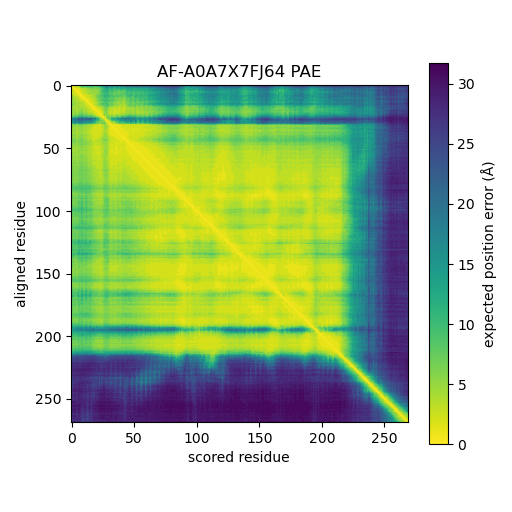2.753 1.00 90.44 110 ARG A C 1
ATOM 859 O O . ARG A 1 110 ? 0.846 -12.773 13.549 1.00 90.44 110 ARG A O 1
ATOM 866 N N . ASP A 1 111 ? 2.846 -12.309 12.631 1.00 89.31 111 ASP A N 1
ATOM 867 C CA . ASP A 1 111 ? 3.600 -13.421 13.224 1.00 89.31 111 ASP A CA 1
ATOM 868 C C . ASP A 1 111 ? 3.615 -13.335 14.764 1.00 89.31 111 ASP A C 1
ATOM 870 O O . ASP A 1 111 ? 3.385 -14.330 15.458 1.00 89.31 111 ASP A O 1
ATOM 874 N N . ASN A 1 112 ? 3.828 -12.133 15.317 1.00 88.19 112 ASN A N 1
ATOM 875 C CA . ASN A 1 112 ? 4.023 -11.958 16.761 1.00 88.19 112 ASN A CA 1
ATOM 876 C C . ASN A 1 112 ? 2.716 -11.776 17.543 1.00 88.19 112 ASN A C 1
ATOM 878 O O . ASN A 1 112 ? 2.677 -12.125 18.721 1.00 88.19 112 ASN A O 1
ATOM 882 N N . TYR A 1 113 ? 1.669 -11.218 16.923 1.00 87.12 113 TYR A N 1
ATOM 883 C CA . TYR A 1 113 ? 0.430 -10.852 17.632 1.00 87.12 113 TYR A CA 1
ATOM 884 C C . TYR A 1 113 ? -0.842 -11.431 16.999 1.00 87.12 113 TYR A C 1
ATOM 886 O O . TYR A 1 113 ? -1.942 -11.190 17.501 1.00 87.12 113 TYR A O 1
ATOM 894 N N . GLY A 1 114 ? -0.725 -12.180 15.899 1.00 87.00 114 GLY A N 1
ATOM 895 C CA . GLY A 1 114 ? -1.862 -12.809 15.226 1.00 87.00 114 GLY A CA 1
ATOM 896 C C . GLY A 1 114 ? -2.872 -11.812 14.663 1.00 87.00 114 GLY A C 1
ATOM 897 O O . GLY A 1 114 ? -4.059 -12.131 14.588 1.00 87.00 114 GLY A O 1
ATOM 898 N N . VAL A 1 115 ? -2.429 -10.601 14.314 1.00 90.06 115 VAL A N 1
ATOM 899 C CA . VAL A 1 115 ? -3.299 -9.543 13.795 1.00 90.06 115 VAL A CA 1
ATOM 900 C C . VAL A 1 115 ? -3.651 -9.828 12.337 1.00 90.06 115 VAL A C 1
ATOM 902 O O . VAL A 1 115 ? -2.781 -10.117 11.513 1.00 90.06 115 VAL A O 1
ATOM 905 N N . ASN A 1 116 ? -4.933 -9.693 11.995 1.00 93.75 116 ASN A N 1
ATOM 906 C CA . ASN A 1 116 ? -5.377 -9.726 10.607 1.00 93.75 116 ASN A CA 1
ATOM 907 C C . ASN A 1 116 ? -4.950 -8.424 9.921 1.00 93.75 116 ASN A C 1
ATOM 909 O O . ASN A 1 116 ? -5.423 -7.347 10.275 1.00 93.75 116 ASN A O 1
ATOM 913 N N . VAL A 1 117 ? -4.040 -8.515 8.954 1.00 94.94 117 VAL A N 1
ATOM 914 C CA . VAL A 1 117 ? -3.458 -7.356 8.263 1.00 94.94 117 VAL A CA 1
ATOM 915 C C . VAL A 1 117 ? -3.892 -7.356 6.801 1.00 94.94 117 VAL A C 1
ATOM 917 O O . VAL A 1 117 ? -3.639 -8.342 6.105 1.00 94.94 117 VAL A O 1
ATOM 920 N N . ILE A 1 118 ? -4.498 -6.257 6.342 1.00 96.44 118 ILE A N 1
ATOM 921 C CA . ILE A 1 118 ? -4.959 -6.056 4.962 1.00 96.44 118 ILE A CA 1
ATOM 922 C C . ILE A 1 118 ? -4.228 -4.847 4.354 1.00 96.44 118 ILE A C 1
ATOM 924 O O . ILE A 1 118 ? -4.380 -3.729 4.845 1.00 96.44 118 ILE A O 1
ATOM 928 N N . PRO A 1 119 ? -3.418 -5.028 3.303 1.00 96.00 119 PRO A N 1
ATOM 929 C CA . PRO A 1 119 ? -2.747 -3.924 2.625 1.00 96.00 119 PRO A CA 1
ATOM 930 C C . PRO A 1 119 ? -3.710 -3.132 1.733 1.00 96.00 119 PRO A C 1
ATOM 932 O O . PRO A 1 119 ? -4.623 -3.697 1.134 1.00 96.00 119 PRO A O 1
ATOM 935 N N . ILE A 1 120 ? -3.463 -1.828 1.591 1.00 96.44 120 ILE A N 1
ATOM 936 C CA . ILE A 1 120 ? -4.274 -0.913 0.771 1.00 96.44 120 ILE A CA 1
ATOM 937 C C . ILE A 1 120 ? -4.478 -1.386 -0.672 1.00 96.44 120 ILE A C 1
ATOM 939 O O . ILE A 1 120 ? -5.562 -1.206 -1.217 1.00 96.44 120 ILE A O 1
ATOM 943 N N . ASP A 1 121 ? -3.470 -2.009 -1.287 1.00 94.50 121 ASP A N 1
ATOM 944 C CA . ASP A 1 121 ? -3.549 -2.446 -2.685 1.00 94.50 121 ASP A CA 1
ATOM 945 C C . ASP A 1 121 ? -4.492 -3.653 -2.879 1.00 94.50 121 ASP A C 1
ATOM 947 O O . ASP A 1 121 ? -4.866 -3.951 -4.010 1.00 94.50 121 ASP A O 1
ATOM 951 N N . ALA A 1 122 ? -4.890 -4.332 -1.794 1.00 96.06 122 ALA A N 1
ATOM 952 C CA . ALA A 1 122 ? -5.880 -5.411 -1.819 1.00 96.06 122 ALA A CA 1
ATOM 953 C C . ALA A 1 122 ? -7.319 -4.893 -1.640 1.00 96.06 122 ALA A C 1
ATOM 955 O O . ALA A 1 122 ? -8.267 -5.666 -1.746 1.00 96.06 122 ALA A O 1
ATOM 956 N N . LEU A 1 123 ? -7.510 -3.602 -1.347 1.00 96.19 123 LEU A N 1
ATOM 957 C CA . LEU A 1 123 ? -8.838 -3.049 -1.099 1.00 96.19 123 LEU A CA 1
ATOM 958 C C . LEU A 1 123 ? -9.539 -2.619 -2.399 1.00 96.19 123 LEU A C 1
ATOM 960 O O . LEU A 1 123 ? -8.919 -1.970 -3.247 1.00 96.19 123 LEU A O 1
ATOM 964 N N . PRO A 1 124 ? -10.852 -2.882 -2.542 1.00 94.25 124 PRO A N 1
ATOM 965 C CA . PRO A 1 124 ? -11.639 -2.455 -3.697 1.00 94.25 124 PRO A CA 1
ATOM 966 C C . PRO A 1 124 ? -12.023 -0.966 -3.592 1.00 94.25 124 PRO A C 1
ATOM 968 O O . PRO A 1 124 ? -13.180 -0.620 -3.392 1.00 94.25 124 PRO A O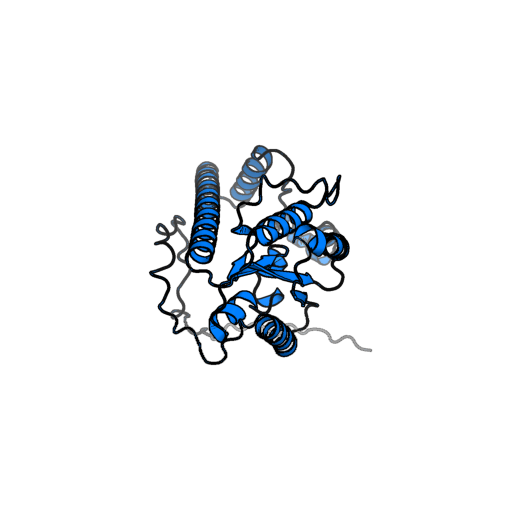 1
ATOM 971 N N . VAL A 1 125 ? -11.039 -0.070 -3.704 1.00 95.06 125 VAL A N 1
ATOM 972 C CA . VAL A 1 125 ? -11.202 1.381 -3.449 1.00 95.06 125 VAL A CA 1
ATOM 973 C C . VAL A 1 125 ? -11.220 2.249 -4.712 1.00 95.06 125 VAL A C 1
ATOM 975 O O . VAL A 1 125 ? -11.184 3.472 -4.616 1.00 95.06 125 VAL A O 1
ATOM 978 N N . ALA A 1 126 ? -11.226 1.637 -5.899 1.00 90.06 126 ALA A N 1
ATOM 979 C CA . ALA A 1 126 ? -11.083 2.351 -7.170 1.00 90.06 126 ALA A CA 1
ATOM 980 C C . ALA A 1 126 ? -12.238 3.331 -7.450 1.00 90.06 126 ALA A C 1
ATOM 982 O O . ALA A 1 126 ? -11.984 4.438 -7.922 1.00 90.06 126 ALA A O 1
ATOM 983 N N . ASP A 1 127 ? -13.467 2.942 -7.105 1.00 91.19 127 ASP A N 1
ATOM 984 C CA . ASP A 1 127 ? -14.695 3.688 -7.421 1.00 91.19 127 ASP A CA 1
ATOM 985 C C . ASP A 1 127 ? -15.205 4.550 -6.255 1.00 91.19 127 ASP A C 1
ATOM 987 O O . ASP A 1 127 ? -16.275 5.153 -6.326 1.00 91.19 127 ASP A O 1
ATOM 991 N N . VAL A 1 128 ? -14.445 4.622 -5.161 1.00 94.62 128 VAL A N 1
ATOM 992 C CA . VAL A 1 128 ? -14.826 5.401 -3.981 1.00 94.62 128 VAL A CA 1
ATOM 993 C C . VAL A 1 128 ? -14.518 6.876 -4.226 1.00 94.62 128 VAL A C 1
ATOM 995 O O . VAL A 1 128 ? -13.357 7.283 -4.337 1.00 94.62 128 VAL A O 1
ATOM 998 N N . ASP A 1 129 ? -15.568 7.692 -4.273 1.00 93.88 129 ASP A N 1
ATOM 999 C CA . ASP A 1 129 ? -15.433 9.144 -4.344 1.00 93.88 129 ASP A CA 1
ATOM 1000 C C . ASP A 1 129 ? -14.878 9.697 -3.025 1.00 93.88 129 ASP A C 1
ATOM 1002 O O . ASP A 1 129 ? -15.245 9.237 -1.947 1.00 93.88 129 ASP A O 1
ATOM 1006 N N . VAL A 1 130 ? -13.992 10.688 -3.110 1.00 95.38 130 VAL A N 1
ATOM 1007 C CA . VAL A 1 130 ? -13.378 11.384 -1.965 1.00 95.38 130 VAL A CA 1
ATOM 1008 C C . VAL A 1 130 ? -13.408 12.910 -2.121 1.00 95.38 130 VAL A C 1
ATOM 1010 O O . VAL A 1 130 ? -12.770 13.621 -1.342 1.00 95.38 130 VAL A O 1
ATOM 1013 N N . ARG A 1 131 ? -14.130 13.432 -3.122 1.00 95.12 131 ARG A N 1
ATOM 1014 C CA . ARG A 1 131 ? -14.142 14.864 -3.471 1.00 95.12 131 ARG A CA 1
ATOM 1015 C C . ARG A 1 131 ? -14.747 15.762 -2.394 1.00 95.12 131 ARG A C 1
ATOM 1017 O O . ARG A 1 131 ? -14.320 16.901 -2.265 1.00 95.12 131 ARG A O 1
ATOM 1024 N N . ASP A 1 132 ? -15.665 15.255 -1.577 1.00 94.44 132 ASP A N 1
ATOM 1025 C CA . ASP A 1 132 ? -16.202 15.987 -0.421 1.00 94.44 132 ASP A CA 1
ATOM 1026 C C . ASP A 1 132 ? -15.170 16.180 0.708 1.00 94.44 132 ASP A C 1
ATOM 1028 O O . ASP A 1 132 ? -15.301 17.112 1.497 1.00 94.44 132 ASP A O 1
ATOM 1032 N N . LEU A 1 133 ? -14.108 15.362 0.771 1.00 93.94 133 LEU A N 1
ATOM 1033 C CA . LEU A 1 133 ? -12.979 15.590 1.687 1.00 93.94 133 LEU A CA 1
ATOM 1034 C C . LEU A 1 133 ? -11.967 16.569 1.094 1.00 93.94 133 LEU A C 1
ATOM 1036 O O . LEU A 1 133 ? -11.394 17.392 1.806 1.00 93.94 133 LEU A O 1
ATOM 1040 N N . ASN A 1 134 ? -11.697 16.429 -0.204 1.00 93.88 134 ASN A N 1
ATOM 1041 C CA . ASN A 1 134 ? -10.813 17.306 -0.953 1.00 93.88 134 ASN A CA 1
ATOM 1042 C C . ASN A 1 134 ? -11.171 17.245 -2.442 1.00 93.88 134 ASN A C 1
ATOM 1044 O O . ASN A 1 134 ? -10.927 16.233 -3.103 1.00 93.88 134 ASN A O 1
ATOM 1048 N N . GLU A 1 135 ? -11.699 18.350 -2.964 1.00 92.88 135 GLU A N 1
ATOM 1049 C CA . GLU A 1 135 ? -12.207 18.459 -4.335 1.00 92.88 135 GLU A CA 1
ATOM 1050 C C . GLU A 1 135 ? -11.148 18.117 -5.396 1.00 92.88 135 GLU A C 1
ATOM 1052 O O . GLU A 1 135 ? -11.464 17.557 -6.444 1.00 92.88 135 GLU A O 1
ATOM 1057 N N . ASN A 1 136 ? -9.873 18.395 -5.104 1.00 92.38 136 ASN A N 1
ATOM 1058 C CA . ASN A 1 136 ? -8.761 18.245 -6.036 1.00 92.38 136 ASN A CA 1
ATOM 1059 C C . ASN A 1 136 ? -7.594 17.456 -5.423 1.00 92.38 136 ASN A C 1
ATOM 1061 O O . ASN A 1 136 ? -6.436 17.886 -5.458 1.00 92.38 136 ASN A O 1
ATOM 1065 N N . MET A 1 137 ? -7.877 16.281 -4.851 1.00 94.06 137 MET A N 1
ATOM 1066 C CA . MET A 1 137 ? -6.830 15.368 -4.389 1.00 94.06 137 MET A CA 1
ATOM 1067 C C . MET A 1 137 ? -6.060 14.793 -5.592 1.00 94.06 137 MET A C 1
ATOM 1069 O O . MET A 1 137 ? -6.323 13.694 -6.082 1.00 94.06 137 MET A O 1
ATOM 1073 N N . PHE A 1 138 ? -5.093 15.559 -6.093 1.00 90.81 138 PHE A N 1
ATOM 1074 C CA . PHE A 1 138 ? -4.365 15.256 -7.327 1.00 90.81 138 PHE A CA 1
ATOM 1075 C C . PHE A 1 138 ? -3.355 14.108 -7.173 1.00 90.81 138 PHE A C 1
ATOM 1077 O O . PHE A 1 138 ? -2.931 13.509 -8.166 1.00 90.81 138 PHE A O 1
ATOM 1084 N N . TRP A 1 139 ? -2.970 13.762 -5.939 1.00 93.00 139 TRP A N 1
ATOM 1085 C CA . TRP A 1 139 ? -2.172 12.569 -5.669 1.00 93.00 139 TRP A CA 1
ATOM 1086 C C . TRP A 1 139 ? -3.055 11.322 -5.733 1.00 93.00 139 TRP A C 1
ATOM 1088 O O . TRP A 1 139 ? -3.932 11.128 -4.897 1.00 93.00 139 TRP A O 1
ATOM 1098 N N . GLU A 1 140 ? -2.780 10.434 -6.687 1.00 91.19 140 GLU A N 1
ATOM 1099 C CA . GLU A 1 140 ? -3.530 9.183 -6.865 1.00 91.19 140 GLU A CA 1
ATOM 1100 C C . GLU A 1 140 ? -3.510 8.299 -5.604 1.00 91.19 140 GLU A C 1
ATOM 1102 O O . GLU A 1 140 ? -4.575 7.947 -5.102 1.00 91.19 140 GLU A O 1
ATOM 1107 N N . TYR A 1 141 ? -2.341 8.075 -4.994 1.00 93.50 141 TYR A N 1
ATOM 1108 C CA . TYR A 1 141 ? -2.272 7.379 -3.702 1.00 93.50 141 TYR A CA 1
ATOM 1109 C C . TYR A 1 141 ? -2.922 8.167 -2.556 1.00 93.50 141 TYR A C 1
ATOM 1111 O O . TYR A 1 141 ? -3.407 7.560 -1.611 1.00 93.50 141 TYR A O 1
ATOM 1119 N N . GLY A 1 142 ? -2.995 9.499 -2.646 1.00 95.62 142 GLY A N 1
ATOM 1120 C CA . GLY A 1 142 ? -3.776 10.302 -1.703 1.00 95.62 142 GLY A CA 1
ATOM 1121 C C . GLY A 1 142 ? -5.260 9.944 -1.774 1.00 95.62 142 GLY A C 1
ATOM 1122 O O . GLY A 1 142 ? -5.859 9.636 -0.747 1.00 95.62 142 GLY A O 1
ATOM 1123 N N . ARG A 1 143 ? -5.825 9.873 -2.989 1.00 96.00 143 ARG A N 1
ATOM 1124 C CA . ARG A 1 143 ? -7.210 9.420 -3.211 1.00 96.00 143 ARG A CA 1
ATOM 1125 C C . ARG A 1 143 ? -7.435 8.005 -2.691 1.00 96.00 143 ARG A C 1
ATOM 1127 O O . ARG A 1 143 ? -8.365 7.801 -1.921 1.00 96.00 143 ARG A O 1
ATOM 1134 N N . LYS A 1 144 ? -6.550 7.059 -3.027 1.00 96.88 144 LYS A N 1
ATOM 1135 C CA . LYS A 1 144 ? -6.638 5.670 -2.540 1.00 96.88 144 LYS A CA 1
ATOM 1136 C C . LYS A 1 144 ? -6.605 5.569 -1.016 1.00 96.88 144 LYS A C 1
ATOM 1138 O O . LYS A 1 144 ? -7.379 4.806 -0.451 1.00 96.88 144 LYS A O 1
ATOM 1143 N N . ILE A 1 145 ? -5.738 6.330 -0.341 1.00 97.69 145 ILE A N 1
ATOM 1144 C CA . ILE A 1 145 ? -5.644 6.325 1.129 1.00 97.69 145 ILE A CA 1
ATOM 1145 C C . ILE A 1 145 ? -6.940 6.848 1.760 1.00 97.69 145 ILE A C 1
ATOM 1147 O O . ILE A 1 145 ? -7.427 6.258 2.723 1.00 97.69 145 ILE A O 1
ATOM 1151 N N . LEU A 1 146 ? -7.522 7.922 1.217 1.00 97.88 146 LEU A N 1
ATOM 1152 C CA . LEU A 1 146 ? -8.795 8.457 1.714 1.00 97.88 146 LEU A CA 1
ATOM 1153 C C . LEU A 1 146 ? -9.969 7.517 1.427 1.00 97.88 146 LEU A C 1
ATOM 1155 O O . LEU A 1 146 ? -10.819 7.323 2.290 1.00 97.88 146 LEU A O 1
ATOM 1159 N N . ALA A 1 147 ? -9.979 6.879 0.261 1.00 97.94 147 ALA A N 1
ATOM 1160 C CA . ALA A 1 147 ? -10.971 5.878 -0.094 1.00 97.94 147 ALA A CA 1
ATOM 1161 C C . ALA A 1 147 ? -10.894 4.636 0.811 1.00 97.94 147 ALA A C 1
ATOM 1163 O O . ALA A 1 147 ? -11.911 4.165 1.312 1.00 97.94 147 ALA A O 1
ATOM 1164 N N . ALA A 1 148 ? -9.683 4.153 1.104 1.00 98.06 148 ALA A N 1
ATOM 1165 C CA . ALA A 1 148 ? -9.467 3.087 2.079 1.00 98.06 148 ALA A CA 1
ATOM 1166 C C . ALA A 1 148 ? -9.941 3.494 3.481 1.00 98.06 148 ALA A C 1
ATOM 1168 O O . ALA A 1 148 ? -10.530 2.685 4.193 1.00 98.06 148 ALA A O 1
ATOM 1169 N N . ALA A 1 149 ? -9.728 4.752 3.875 1.00 98.06 149 ALA A N 1
ATOM 1170 C CA . ALA A 1 149 ? -10.229 5.260 5.145 1.00 98.06 149 ALA A CA 1
ATOM 1171 C C . ALA A 1 149 ? -11.768 5.293 5.200 1.00 98.06 149 ALA A C 1
ATOM 1173 O O . ALA A 1 149 ? -12.320 4.921 6.235 1.00 98.06 149 ALA A O 1
ATOM 1174 N N . ARG A 1 150 ? -12.454 5.642 4.100 1.00 97.25 150 ARG A N 1
ATOM 1175 C CA . ARG A 1 150 ? -13.923 5.540 3.998 1.00 97.25 150 ARG A CA 1
ATOM 1176 C C . ARG A 1 150 ? -14.417 4.119 4.144 1.00 97.25 150 ARG A C 1
ATOM 1178 O O . ARG A 1 150 ? -15.280 3.881 4.981 1.00 97.25 150 ARG A O 1
ATOM 1185 N N . LEU A 1 151 ? -13.806 3.184 3.420 1.00 97.00 151 LEU A N 1
ATOM 1186 C CA . LEU A 1 151 ? -14.108 1.763 3.570 1.00 97.00 151 LEU A CA 1
ATOM 1187 C C . LEU A 1 151 ? -13.960 1.354 5.041 1.00 97.00 151 LEU A C 1
ATOM 1189 O O . LEU A 1 151 ? -14.864 0.776 5.627 1.00 97.00 151 LEU A O 1
ATOM 1193 N N . VAL A 1 152 ? -12.870 1.746 5.706 1.00 97.31 152 VAL A N 1
ATOM 1194 C CA . VAL A 1 152 ? -12.709 1.472 7.142 1.00 97.31 152 VAL A CA 1
ATOM 1195 C C . VAL A 1 152 ? -13.789 2.143 7.996 1.00 97.31 152 VAL A C 1
ATOM 1197 O O . VAL A 1 152 ? -14.176 1.574 9.014 1.00 97.31 152 VAL A O 1
ATOM 1200 N N . SER A 1 153 ? -14.307 3.318 7.634 1.00 96.50 153 SER A N 1
ATOM 1201 C CA . SER A 1 153 ? -15.387 3.973 8.386 1.00 96.50 153 SER A CA 1
ATOM 1202 C C . SER A 1 153 ? -16.649 3.101 8.467 1.00 96.50 153 SER A C 1
ATOM 1204 O O . SER A 1 153 ? -17.233 2.994 9.547 1.00 96.50 153 SER A O 1
ATOM 1206 N N . GLU A 1 154 ? -16.956 2.370 7.393 1.00 94.50 154 GLU A N 1
ATOM 1207 C CA . GLU A 1 154 ? -18.130 1.498 7.249 1.00 94.50 154 GLU A CA 1
ATOM 1208 C C . GLU A 1 154 ? -18.016 0.194 8.060 1.00 94.50 154 GLU A C 1
ATOM 1210 O O . GLU A 1 154 ? -19.024 -0.434 8.376 1.00 94.50 154 GLU A O 1
ATOM 1215 N N . HIS A 1 155 ? -16.804 -0.188 8.483 1.00 94.88 155 HIS A N 1
ATOM 1216 C CA . HIS A 1 155 ? -16.558 -1.421 9.236 1.00 94.88 155 HIS A CA 1
ATOM 1217 C C . HIS A 1 155 ? -16.075 -1.142 10.672 1.00 94.88 155 HIS A C 1
ATOM 1219 O O . HIS A 1 155 ? -14.937 -0.702 10.874 1.00 94.88 155 HIS A O 1
ATOM 1225 N N . PRO A 1 156 ? -16.887 -1.388 11.719 1.00 92.75 156 PRO A N 1
ATOM 1226 C CA . PRO A 1 156 ? -16.531 -1.048 13.104 1.00 92.75 156 PRO A CA 1
ATOM 1227 C C . PRO A 1 156 ? -15.307 -1.813 13.631 1.00 92.75 156 PRO A C 1
ATOM 1229 O O . PRO A 1 156 ? -14.581 -1.294 14.473 1.00 92.75 156 PRO A O 1
ATOM 1232 N N . ASN A 1 157 ? -15.053 -3.009 13.101 1.00 93.94 157 ASN A N 1
ATOM 1233 C CA . ASN A 1 157 ? -13.939 -3.894 13.439 1.00 93.94 157 ASN A CA 1
ATOM 1234 C C . ASN A 1 157 ? -12.663 -3.644 12.610 1.00 93.94 157 ASN A C 1
ATOM 1236 O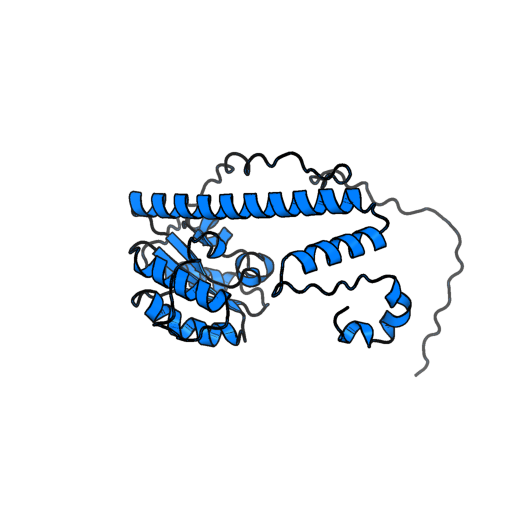 O . ASN A 1 157 ? -11.697 -4.396 12.747 1.00 93.94 157 ASN A O 1
ATOM 1240 N N . LEU A 1 158 ? -12.631 -2.625 11.745 1.00 96.88 158 LEU A N 1
ATOM 1241 C CA . LEU A 1 158 ? -11.426 -2.251 11.005 1.00 96.88 158 LEU A CA 1
ATOM 1242 C C . LEU A 1 158 ? -10.763 -1.005 11.596 1.00 96.88 158 LEU A C 1
ATOM 1244 O O . LEU A 1 158 ? -11.418 -0.027 11.964 1.00 96.88 158 LEU A O 1
ATOM 1248 N N . HIS A 1 159 ? -9.433 -1.029 11.630 1.00 97.00 159 HIS A N 1
ATOM 1249 C CA . HIS A 1 159 ? -8.597 0.090 12.057 1.00 97.00 159 HIS A CA 1
ATOM 1250 C C . HIS A 1 159 ? -7.503 0.373 11.034 1.00 97.00 159 HIS A C 1
ATOM 1252 O O . HIS A 1 159 ? -7.114 -0.502 10.269 1.00 97.00 159 HIS A O 1
ATOM 1258 N N . ILE A 1 160 ? -6.983 1.599 11.039 1.00 98.00 160 ILE A N 1
ATOM 1259 C CA . ILE A 1 160 ? -5.973 2.046 10.078 1.00 98.00 160 ILE A CA 1
ATOM 1260 C C . ILE A 1 160 ? -4.602 2.101 10.751 1.00 98.00 160 ILE A C 1
ATOM 1262 O O . ILE A 1 160 ? -4.445 2.688 11.827 1.00 98.00 160 ILE A O 1
ATOM 1266 N N . VAL A 1 161 ? -3.601 1.566 10.057 1.00 97.06 161 VAL A N 1
ATOM 1267 C CA . VAL A 1 161 ? -2.181 1.807 10.319 1.00 97.06 161 VAL A CA 1
ATOM 1268 C C . VAL A 1 161 ? -1.604 2.522 9.099 1.00 97.06 161 VAL A C 1
ATOM 1270 O O . VAL A 1 161 ? -1.483 1.947 8.021 1.00 97.06 161 VAL A O 1
ATOM 1273 N N . TYR A 1 162 ? -1.271 3.797 9.264 1.00 96.94 162 TYR A N 1
ATOM 1274 C CA . TYR A 1 162 ? -0.682 4.639 8.233 1.00 96.94 162 TYR A CA 1
ATOM 1275 C C . TYR A 1 162 ? 0.840 4.526 8.277 1.00 96.94 162 TYR A C 1
ATOM 1277 O O . TYR A 1 162 ? 1.471 5.008 9.214 1.00 96.94 162 TYR A O 1
ATOM 1285 N N . VAL A 1 163 ? 1.432 3.962 7.230 1.00 94.94 163 VAL A N 1
ATOM 1286 C CA . VAL A 1 163 ? 2.878 3.842 7.021 1.00 94.94 163 VAL A CA 1
ATOM 1287 C C . VAL A 1 163 ? 3.361 4.971 6.102 1.00 94.94 163 VAL A C 1
ATOM 1289 O O . VAL A 1 163 ? 2.985 5.054 4.929 1.00 94.94 163 VAL A O 1
ATOM 1292 N N . THR A 1 164 ? 4.204 5.857 6.626 1.00 94.06 164 THR A N 1
ATOM 1293 C CA . THR A 1 164 ? 4.776 6.994 5.889 1.00 94.06 164 THR A CA 1
ATOM 1294 C C . THR A 1 164 ? 6.260 7.169 6.197 1.00 94.06 164 THR A C 1
ATOM 1296 O O . THR A 1 164 ? 6.785 6.540 7.111 1.00 94.06 164 THR A O 1
ATOM 1299 N N . ASN A 1 165 ? 6.926 8.068 5.474 1.00 90.81 165 ASN A N 1
ATOM 1300 C CA . ASN A 1 165 ? 8.330 8.389 5.707 1.00 90.81 165 ASN A CA 1
ATOM 1301 C C . ASN A 1 165 ? 8.513 9.799 6.267 1.00 90.81 165 ASN A C 1
ATOM 1303 O O . ASN A 1 165 ? 7.672 10.693 6.102 1.00 90.81 165 ASN A O 1
ATOM 1307 N N . PHE A 1 166 ? 9.644 10.012 6.932 1.00 88.69 166 PHE A N 1
ATOM 1308 C CA . PHE A 1 166 ? 10.084 11.329 7.356 1.00 88.69 166 PHE A CA 1
ATOM 1309 C C . PHE A 1 166 ? 10.197 12.268 6.150 1.00 88.69 166 PHE A C 1
ATOM 1311 O O . PHE A 1 166 ? 10.618 11.867 5.066 1.00 88.69 166 PHE A O 1
ATOM 1318 N N . LYS A 1 167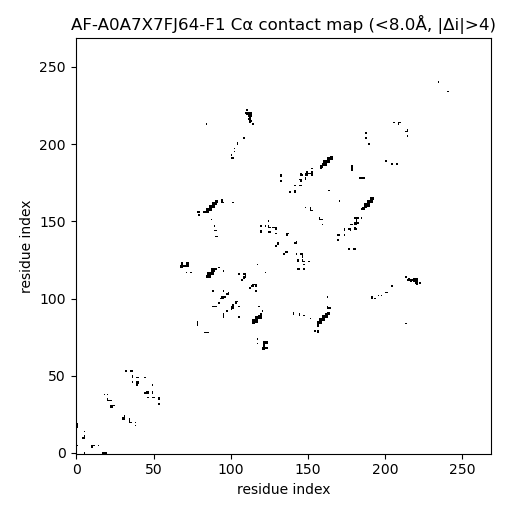 ? 9.783 13.529 6.329 1.00 87.00 167 LYS A N 1
ATOM 1319 C CA . LYS A 1 167 ? 9.733 14.554 5.266 1.00 87.00 167 LYS A CA 1
ATOM 1320 C C . LYS A 1 167 ? 8.910 14.171 4.021 1.00 87.00 167 LYS A C 1
ATOM 1322 O O . LYS A 1 167 ? 9.088 14.774 2.963 1.00 87.00 167 LYS A O 1
ATOM 1327 N N . CYS A 1 168 ? 7.959 13.238 4.121 1.00 88.94 168 CYS A N 1
ATOM 1328 C CA . CYS A 1 168 ? 7.025 12.996 3.023 1.00 88.94 168 CYS A CA 1
ATOM 1329 C C . CYS A 1 168 ? 6.005 14.144 2.911 1.00 88.94 168 CYS A C 1
ATOM 1331 O O . CYS A 1 168 ? 4.984 14.154 3.596 1.00 88.94 168 CYS A O 1
ATOM 1333 N N . GLY A 1 169 ? 6.299 15.121 2.047 1.00 90.81 169 GLY A N 1
ATOM 1334 C CA . GLY A 1 169 ? 5.447 16.292 1.816 1.00 90.81 169 GLY A CA 1
ATOM 1335 C C . GLY A 1 169 ? 4.006 15.933 1.434 1.00 90.81 169 GLY A C 1
ATOM 1336 O O . GLY A 1 169 ? 3.090 16.359 2.120 1.00 90.81 169 GLY A O 1
ATOM 1337 N N . PRO A 1 170 ? 3.763 15.109 0.401 1.00 91.62 170 PRO A N 1
ATOM 1338 C CA . PRO A 1 170 ? 2.402 14.713 0.036 1.00 91.62 170 PRO A CA 1
ATOM 1339 C C . PRO A 1 170 ? 1.612 14.057 1.179 1.00 91.62 170 PRO A C 1
ATOM 1341 O O . PRO A 1 170 ? 0.443 14.373 1.390 1.00 91.62 170 PRO A O 1
ATOM 1344 N N . ASP A 1 171 ? 2.240 13.163 1.945 1.00 92.88 171 ASP A N 1
ATOM 1345 C CA . ASP A 1 171 ? 1.553 12.422 3.005 1.00 92.88 171 ASP A CA 1
ATOM 1346 C C . ASP A 1 171 ? 1.234 13.311 4.216 1.00 92.88 171 ASP A C 1
ATOM 1348 O O . ASP A 1 171 ? 0.222 13.083 4.882 1.00 92.88 171 ASP A O 1
ATOM 1352 N N . SER A 1 172 ? 2.033 14.354 4.488 1.00 91.12 172 SER A N 1
ATOM 1353 C CA . SER A 1 172 ? 1.722 15.309 5.560 1.00 91.12 172 SER A CA 1
ATOM 1354 C C . SER A 1 172 ? 0.418 16.068 5.297 1.00 91.12 172 SER A C 1
ATOM 1356 O O . SER A 1 172 ? -0.326 16.314 6.248 1.00 91.12 172 SER A O 1
ATOM 1358 N N . PHE A 1 173 ? 0.100 16.353 4.027 1.00 92.81 173 PHE A N 1
ATOM 1359 C CA . PHE A 1 173 ? -1.194 16.906 3.621 1.00 92.81 173 PHE A CA 1
ATOM 1360 C C . PHE A 1 173 ? -2.309 15.858 3.701 1.00 92.81 173 PHE A C 1
ATOM 1362 O O . PHE A 1 173 ? -3.329 16.094 4.347 1.00 92.81 173 PHE A O 1
ATOM 1369 N N . VAL A 1 174 ? -2.118 14.682 3.090 1.00 95.44 174 VAL A N 1
ATOM 1370 C CA . VAL A 1 174 ? -3.153 13.628 3.028 1.00 95.44 174 VAL A CA 1
ATOM 1371 C C . VAL A 1 174 ? -3.583 13.176 4.427 1.00 95.44 174 VAL A C 1
ATOM 1373 O O . VAL A 1 174 ? -4.774 12.990 4.675 1.00 95.44 174 VAL A O 1
ATOM 1376 N N . ARG A 1 175 ? -2.638 13.041 5.367 1.00 94.31 175 ARG A N 1
ATOM 1377 C CA . ARG A 1 175 ? -2.903 12.583 6.741 1.00 94.31 175 ARG A CA 1
ATOM 1378 C C . ARG A 1 175 ? -3.936 13.440 7.477 1.00 94.31 175 ARG A C 1
ATOM 1380 O O . ARG A 1 175 ? -4.686 12.896 8.284 1.00 94.31 175 ARG A O 1
ATOM 1387 N N . GLY A 1 176 ? -4.005 14.742 7.188 1.00 94.19 176 GLY A N 1
ATOM 1388 C CA . GLY A 1 176 ? -4.991 15.647 7.789 1.00 94.19 176 GLY A CA 1
ATOM 1389 C C . GLY A 1 176 ? -6.443 15.259 7.484 1.00 94.19 176 GLY A C 1
ATOM 1390 O O . GLY A 1 176 ? -7.318 15.467 8.318 1.00 94.19 176 GLY A O 1
ATOM 1391 N N . PHE A 1 177 ? -6.690 14.620 6.337 1.00 96.44 177 PHE A N 1
ATOM 1392 C CA . PHE A 1 177 ? -8.029 14.220 5.896 1.00 96.44 177 PHE A CA 1
ATOM 1393 C C . PHE A 1 177 ? -8.426 12.809 6.349 1.00 96.44 177 PHE A C 1
ATOM 1395 O O . PHE A 1 177 ? -9.612 12.487 6.373 1.00 96.44 177 PHE A O 1
ATOM 1402 N N . VAL A 1 178 ? -7.463 11.962 6.738 1.00 97.38 178 VAL A N 1
ATOM 1403 C CA . VAL A 1 178 ? -7.712 10.541 7.054 1.00 97.38 178 VAL A CA 1
ATOM 1404 C C . VAL A 1 178 ? -8.691 10.371 8.209 1.00 97.38 178 VAL A C 1
ATOM 1406 O O . VAL A 1 178 ? -9.551 9.502 8.139 1.00 97.38 178 VAL A O 1
ATOM 1409 N N . ARG A 1 179 ? -8.600 11.208 9.253 1.00 96.25 179 ARG A N 1
ATOM 1410 C CA . ARG A 1 179 ? -9.516 11.124 10.402 1.00 96.25 179 ARG A CA 1
ATOM 1411 C C . ARG A 1 179 ? -10.959 11.428 10.006 1.00 96.25 179 ARG A C 1
ATOM 1413 O O . ARG A 1 179 ? -11.868 10.760 10.480 1.00 96.25 179 ARG A O 1
ATOM 1420 N N . SER A 1 180 ? -11.170 12.428 9.155 1.00 96.50 180 SER A N 1
ATOM 1421 C CA . SER A 1 180 ? -12.504 12.760 8.648 1.00 96.50 180 SER A CA 1
ATOM 1422 C C . SER A 1 180 ? -13.020 11.654 7.728 1.00 96.50 180 SER A C 1
ATOM 1424 O O . SER A 1 180 ? -14.156 11.218 7.873 1.00 96.50 180 SER A O 1
ATOM 1426 N N . ALA A 1 181 ? -12.154 11.133 6.854 1.00 97.12 181 ALA A N 1
ATOM 1427 C CA . ALA A 1 181 ? -12.473 10.032 5.950 1.00 97.12 181 ALA A CA 1
ATOM 1428 C C . ALA A 1 181 ? -12.849 8.737 6.687 1.00 97.12 181 ALA A C 1
ATOM 1430 O O . ALA A 1 181 ? -13.711 8.002 6.225 1.00 97.12 181 ALA A O 1
ATOM 1431 N N . SER A 1 182 ? -12.232 8.467 7.840 1.00 96.94 182 SER A N 1
ATOM 1432 C CA . SER A 1 182 ? -12.498 7.280 8.658 1.00 96.94 182 SER A CA 1
ATOM 1433 C C . SER A 1 182 ? -13.694 7.421 9.607 1.00 96.94 182 SER A C 1
ATOM 1435 O O . SER A 1 182 ? -13.853 6.594 10.508 1.00 96.94 182 SER A O 1
ATOM 1437 N N . GLY A 1 183 ? -14.520 8.465 9.459 1.00 95.00 183 GLY A N 1
ATOM 1438 C CA . GLY A 1 183 ? -15.650 8.724 10.358 1.00 95.00 183 GLY A CA 1
ATOM 1439 C C . GLY A 1 183 ? -15.210 9.081 11.782 1.00 95.00 183 GLY A C 1
ATOM 1440 O O . GLY A 1 183 ? -15.869 8.730 12.756 1.00 95.00 183 GLY A O 1
ATOM 1441 N N . GLY A 1 184 ? -14.046 9.718 11.930 1.00 95.94 184 GLY A N 1
ATOM 1442 C CA . GLY A 1 184 ? -13.484 10.121 13.219 1.00 95.94 184 GLY A CA 1
ATOM 1443 C C . GLY A 1 184 ? -12.644 9.050 13.921 1.00 95.94 184 GLY A C 1
ATOM 1444 O O . GLY A 1 184 ? -12.051 9.355 14.966 1.00 95.94 184 GLY A O 1
ATOM 1445 N N . LYS A 1 185 ? -12.541 7.831 13.365 1.00 95.38 185 LYS A N 1
ATOM 1446 C CA . LYS A 1 185 ? -11.806 6.714 13.980 1.00 95.38 185 LYS A CA 1
ATOM 1447 C C . LYS A 1 185 ? -10.319 7.055 14.173 1.00 95.38 185 LYS A C 1
ATOM 1449 O O . LYS A 1 185 ? -9.667 7.510 13.227 1.00 95.38 185 LYS A O 1
ATOM 1454 N N . PRO A 1 186 ? -9.746 6.801 15.366 1.00 94.75 186 PRO A N 1
ATOM 1455 C CA . PRO A 1 186 ? -8.318 6.988 15.602 1.00 94.75 186 PRO A CA 1
ATOM 1456 C C . PRO A 1 186 ? -7.502 5.959 14.814 1.00 94.75 186 PRO A C 1
ATOM 1458 O O . PRO A 1 186 ? -7.861 4.783 14.759 1.00 94.75 186 PRO A O 1
ATOM 1461 N N . PHE A 1 187 ? -6.362 6.379 14.275 1.00 96.81 187 PHE A N 1
ATOM 1462 C CA . PHE A 1 187 ? -5.460 5.537 13.492 1.00 96.81 187 PHE A CA 1
ATOM 1463 C C . PHE A 1 187 ? -4.021 5.649 13.995 1.00 96.81 187 PHE A C 1
ATOM 1465 O O . PHE A 1 187 ? -3.620 6.684 14.531 1.00 96.81 187 PHE A O 1
ATOM 1472 N N . LEU A 1 188 ? -3.246 4.581 13.820 1.00 96.69 188 LEU A N 1
ATOM 1473 C CA . LEU A 1 188 ? -1.819 4.576 14.127 1.00 96.69 188 LEU A CA 1
ATOM 1474 C C . LEU A 1 188 ? -1.054 5.189 12.954 1.00 96.69 188 LEU A C 1
ATOM 1476 O O . LEU A 1 188 ? -1.306 4.833 11.811 1.00 96.69 188 LEU A O 1
ATOM 1480 N N . THR A 1 189 ? -0.107 6.086 13.218 1.00 95.50 189 THR A N 1
ATOM 1481 C CA . THR A 1 189 ? 0.855 6.544 12.204 1.00 95.50 189 THR A CA 1
ATOM 1482 C C . THR A 1 189 ? 2.239 6.015 12.550 1.00 95.50 189 THR A C 1
ATOM 1484 O O . THR A 1 189 ? 2.758 6.298 13.629 1.00 95.50 189 THR A O 1
ATOM 1487 N N . LEU A 1 190 ? 2.838 5.281 11.618 1.00 94.19 190 LEU A N 1
ATOM 1488 C CA . LEU A 1 190 ? 4.216 4.812 11.659 1.00 94.19 190 LEU A CA 1
ATOM 1489 C C . LEU A 1 190 ? 5.025 5.624 10.654 1.00 94.19 190 LEU A C 1
ATOM 1491 O O . LEU A 1 190 ? 4.708 5.645 9.464 1.00 94.19 190 LEU A O 1
ATOM 1495 N N . GLN A 1 191 ? 6.037 6.330 11.150 1.00 92.38 191 GLN A N 1
ATOM 1496 C CA . GLN A 1 191 ? 6.913 7.156 10.334 1.00 92.38 191 GLN A CA 1
ATOM 1497 C C . GLN A 1 191 ? 8.325 6.576 10.338 1.00 92.38 191 GLN A C 1
ATOM 1499 O O . GLN A 1 191 ? 8.942 6.493 11.397 1.00 92.38 191 GLN A O 1
ATOM 1504 N N . PHE A 1 192 ? 8.827 6.229 9.155 1.00 90.25 192 PHE A N 1
ATOM 1505 C CA . PHE A 1 192 ? 10.168 5.685 8.952 1.00 90.25 192 PHE A CA 1
ATOM 1506 C C . PHE A 1 192 ? 11.106 6.767 8.412 1.00 90.25 192 PHE A C 1
ATOM 1508 O O . PHE A 1 192 ? 10.748 7.533 7.519 1.00 90.25 192 PHE A O 1
ATOM 1515 N N . ASP A 1 193 ? 12.313 6.870 8.951 1.00 85.44 193 ASP A N 1
ATOM 1516 C CA . ASP A 1 193 ? 13.297 7.902 8.594 1.00 85.44 193 ASP A CA 1
ATOM 1517 C C . ASP A 1 193 ? 14.584 7.322 7.982 1.00 85.44 193 ASP A C 1
ATOM 1519 O O . ASP A 1 193 ? 15.551 8.050 7.773 1.00 85.44 193 ASP A O 1
ATOM 1523 N N . GLY A 1 194 ? 14.583 6.025 7.658 1.00 75.12 194 GLY A N 1
ATOM 1524 C CA . GLY A 1 194 ? 15.750 5.305 7.147 1.00 75.12 194 GLY A CA 1
ATOM 1525 C C . GLY A 1 194 ? 16.710 4.825 8.238 1.00 75.12 194 GLY A C 1
ATOM 1526 O O . GLY A 1 194 ? 17.693 4.162 7.913 1.00 75.12 194 GLY A O 1
ATOM 1527 N N . HIS A 1 195 ? 16.428 5.105 9.516 1.00 75.38 195 HIS A N 1
ATOM 1528 C CA . HIS A 1 195 ? 17.129 4.485 10.634 1.00 75.38 195 HIS A CA 1
ATOM 1529 C C . HIS A 1 195 ? 16.380 3.240 11.117 1.00 75.38 195 HIS A C 1
ATOM 1531 O O . HIS A 1 195 ? 15.153 3.213 11.233 1.00 75.38 195 HIS A O 1
ATOM 1537 N N . SER A 1 196 ? 17.137 2.202 11.459 1.00 67.56 196 SER A N 1
ATOM 1538 C CA . SER A 1 196 ? 16.597 0.936 11.955 1.00 67.56 196 SER A CA 1
ATOM 1539 C C . SER A 1 196 ? 16.210 1.029 13.435 1.00 67.56 196 SER A C 1
ATOM 1541 O O . SER A 1 196 ? 16.859 0.431 14.289 1.00 67.56 196 SER A O 1
ATOM 1543 N N . ASN A 1 197 ? 15.150 1.775 13.760 1.00 81.56 197 ASN A N 1
ATOM 1544 C CA . ASN A 1 197 ? 14.564 1.793 15.107 1.00 81.56 197 ASN A CA 1
ATOM 1545 C C . ASN A 1 197 ? 13.368 0.834 15.213 1.00 81.56 197 ASN A C 1
ATOM 1547 O O . ASN A 1 197 ? 12.221 1.239 15.414 1.00 81.56 197 ASN A O 1
ATOM 1551 N N . ASP A 1 198 ? 13.651 -0.455 15.044 1.00 84.56 198 ASP A N 1
ATOM 1552 C CA . ASP A 1 198 ? 12.627 -1.495 14.970 1.00 84.56 198 ASP A CA 1
ATOM 1553 C C . ASP A 1 198 ? 11.834 -1.651 16.273 1.00 84.56 198 ASP A C 1
ATOM 1555 O O . ASP A 1 198 ? 10.604 -1.623 16.266 1.00 84.56 198 ASP A O 1
ATOM 1559 N N . ALA A 1 199 ? 12.535 -1.714 17.408 1.00 85.56 199 ALA A N 1
ATOM 1560 C CA . ALA A 1 199 ? 11.907 -1.829 18.722 1.00 85.56 199 ALA A CA 1
ATOM 1561 C C . ALA A 1 199 ? 10.932 -0.670 18.983 1.00 85.56 199 ALA A C 1
ATOM 1563 O O . ALA A 1 199 ? 9.791 -0.897 19.380 1.00 85.56 199 ALA A O 1
ATOM 1564 N N . GLY A 1 200 ? 11.335 0.568 18.667 1.00 88.06 200 GLY A N 1
ATOM 1565 C CA . GLY A 1 200 ? 10.477 1.740 18.834 1.00 88.06 200 GLY A CA 1
ATOM 1566 C C . GLY A 1 200 ? 9.213 1.708 17.966 1.00 88.06 200 GLY A C 1
ATOM 1567 O O . GLY A 1 200 ? 8.160 2.175 18.407 1.00 88.06 200 GLY A O 1
ATOM 1568 N N . MET A 1 201 ? 9.283 1.145 16.755 1.00 90.44 201 MET A N 1
ATOM 1569 C CA . MET A 1 201 ? 8.103 0.969 15.898 1.00 90.44 201 MET A CA 1
ATOM 1570 C C . MET A 1 201 ? 7.171 -0.116 16.432 1.00 90.44 201 MET A C 1
ATOM 1572 O O . MET A 1 201 ? 5.951 0.078 16.451 1.00 90.44 201 MET A O 1
ATOM 1576 N N . MET A 1 202 ? 7.728 -1.221 16.926 1.00 91.50 202 MET A N 1
ATOM 1577 C CA . MET A 1 202 ? 6.933 -2.309 17.488 1.00 91.50 202 MET A CA 1
ATOM 1578 C C . MET A 1 202 ? 6.238 -1.910 18.789 1.00 91.50 202 MET A C 1
ATOM 1580 O O . MET A 1 202 ? 5.043 -2.156 18.911 1.00 91.50 202 MET A O 1
ATOM 1584 N N . THR A 1 203 ? 6.890 -1.173 19.692 1.00 92.00 203 THR A N 1
ATOM 1585 C CA . THR A 1 203 ? 6.238 -0.676 20.918 1.00 92.00 203 THR A CA 1
ATOM 1586 C C . THR A 1 203 ? 5.051 0.249 20.620 1.00 92.00 203 THR A C 1
ATOM 1588 O O . THR A 1 203 ? 4.026 0.195 21.302 1.00 92.00 203 THR A O 1
ATOM 1591 N N . ARG A 1 204 ? 5.134 1.078 19.566 1.00 94.38 204 ARG A N 1
ATOM 1592 C CA . ARG A 1 204 ? 3.995 1.900 19.107 1.00 94.38 204 ARG A CA 1
ATOM 1593 C C . ARG A 1 204 ? 2.850 1.036 18.582 1.00 94.38 204 ARG A C 1
ATOM 1595 O O . ARG A 1 204 ? 1.689 1.340 18.855 1.00 94.38 204 ARG A O 1
ATOM 1602 N N . CYS A 1 205 ? 3.175 -0.025 17.845 1.00 93.88 205 CYS A N 1
ATOM 1603 C CA . CYS A 1 205 ? 2.191 -1.001 17.389 1.00 93.88 205 CYS A CA 1
ATOM 1604 C C . CYS A 1 205 ? 1.521 -1.704 18.574 1.00 93.88 205 CYS A C 1
ATOM 1606 O O . CYS A 1 205 ? 0.298 -1.726 18.638 1.00 93.88 205 CYS A O 1
ATOM 1608 N N . GLU A 1 206 ? 2.301 -2.205 19.532 1.00 93.19 206 GLU A N 1
ATOM 1609 C CA . GLU A 1 206 ? 1.813 -2.868 20.747 1.00 93.19 206 GLU A CA 1
ATOM 1610 C C . GLU A 1 206 ? 0.881 -1.959 21.542 1.00 93.19 206 GLU A C 1
ATOM 1612 O O . GLU A 1 206 ? -0.239 -2.353 21.844 1.00 93.19 206 GLU A O 1
ATOM 1617 N N . SER A 1 207 ? 1.300 -0.715 21.787 1.00 94.38 207 SER A N 1
ATOM 1618 C CA . SER A 1 207 ? 0.492 0.275 22.508 1.00 94.38 207 SER A CA 1
ATOM 1619 C C . SER A 1 207 ? -0.831 0.565 21.792 1.00 94.38 207 SER A C 1
ATOM 1621 O O . SER A 1 207 ? -1.873 0.716 22.427 1.00 94.38 207 SER A O 1
ATOM 1623 N N . TYR A 1 208 ? -0.821 0.631 20.455 1.00 95.31 208 TYR A N 1
ATOM 1624 C CA . TYR A 1 208 ? -2.052 0.818 19.690 1.00 95.31 208 TYR A CA 1
ATOM 1625 C C . TYR A 1 208 ? -2.958 -0.415 19.762 1.00 95.31 208 TYR A C 1
ATOM 1627 O O . TYR A 1 208 ? -4.149 -0.262 20.030 1.00 95.31 208 TYR A O 1
ATOM 1635 N N . LEU A 1 209 ? -2.411 -1.618 19.566 1.00 93.06 209 LEU A N 1
ATOM 1636 C CA . LEU A 1 209 ? -3.160 -2.875 19.667 1.00 93.06 209 LEU A CA 1
ATOM 1637 C C . LEU A 1 209 ? -3.772 -3.056 21.061 1.00 93.06 209 LEU A C 1
ATOM 1639 O O . LEU A 1 209 ? -4.928 -3.466 21.164 1.00 93.06 209 LEU A O 1
ATOM 1643 N N . ASP A 1 210 ? -3.032 -2.709 22.113 1.00 92.38 210 ASP A N 1
ATOM 1644 C CA . ASP A 1 210 ? -3.492 -2.745 23.502 1.00 92.38 210 ASP A CA 1
ATOM 1645 C C . ASP A 1 210 ? -4.650 -1.764 23.730 1.00 92.38 210 ASP A C 1
ATOM 1647 O O . ASP A 1 210 ? -5.717 -2.157 24.195 1.00 92.38 210 ASP A O 1
ATOM 1651 N N . SER A 1 211 ? -4.528 -0.523 23.235 1.00 92.62 211 SER A N 1
ATOM 1652 C CA . SER A 1 211 ? -5.602 0.488 23.309 1.00 92.62 211 SER A CA 1
ATOM 1653 C C . SER A 1 211 ? -6.906 0.086 22.603 1.00 92.62 211 SER A C 1
ATOM 1655 O O . SER A 1 211 ? -7.946 0.719 22.799 1.00 92.62 211 SER A O 1
ATOM 1657 N N . LYS A 1 212 ? -6.849 -0.924 21.727 1.00 89.50 212 LYS A N 1
ATOM 1658 C CA . LYS A 1 212 ? -8.001 -1.487 21.014 1.00 89.50 212 LYS A CA 1
ATOM 1659 C C . LYS A 1 212 ? -8.459 -2.833 21.576 1.00 89.50 212 LYS A C 1
ATOM 1661 O O . LYS A 1 212 ? -9.426 -3.382 21.059 1.00 89.50 212 LYS A O 1
ATOM 1666 N N . GLY A 1 213 ? -7.789 -3.366 22.600 1.00 86.69 213 GLY A N 1
ATOM 1667 C CA . GLY A 1 213 ? -8.071 -4.694 23.153 1.00 86.69 213 GLY A CA 1
ATOM 1668 C C . GLY A 1 213 ? -7.741 -5.841 22.190 1.00 86.69 213 GLY A C 1
ATOM 1669 O O . GLY A 1 213 ? -8.315 -6.922 22.292 1.00 86.69 213 GLY A O 1
ATOM 1670 N N . ILE A 1 214 ? -6.850 -5.605 21.220 1.00 86.38 214 ILE A N 1
ATOM 1671 C CA . ILE A 1 214 ? -6.484 -6.567 20.165 1.00 86.38 214 ILE A CA 1
ATOM 1672 C C . ILE A 1 214 ? -5.206 -7.321 20.529 1.00 86.38 214 ILE A C 1
ATOM 1674 O O . ILE A 1 214 ? -4.959 -8.397 19.986 1.00 86.38 214 ILE A O 1
ATOM 1678 N N . LEU A 1 215 ? -4.375 -6.762 21.414 1.00 85.12 215 LEU A N 1
ATOM 1679 C CA . LEU A 1 215 ? -3.068 -7.319 21.739 1.00 85.12 215 LEU A CA 1
ATOM 1680 C C . LEU A 1 215 ? -3.202 -8.731 22.334 1.00 85.12 215 LEU A C 1
ATOM 1682 O O . LEU A 1 215 ? -3.778 -8.930 23.401 1.00 85.12 215 LEU A O 1
ATOM 1686 N N . ARG A 1 216 ? -2.641 -9.724 21.637 1.00 75.75 216 ARG A N 1
ATOM 1687 C CA . ARG A 1 216 ? -2.656 -11.141 22.033 1.00 75.75 216 ARG A CA 1
ATOM 1688 C C . ARG A 1 216 ? -1.229 -11.641 22.228 1.00 75.75 216 ARG A C 1
ATOM 1690 O O . ARG A 1 216 ? -0.711 -12.373 21.392 1.00 75.75 216 ARG A O 1
ATOM 1697 N N . TRP A 1 217 ? -0.595 -11.268 23.338 1.00 66.50 217 TRP A N 1
ATOM 1698 C CA . TRP A 1 217 ? 0.805 -11.624 23.624 1.00 66.50 217 TRP A CA 1
ATOM 1699 C C . TRP A 1 217 ? 1.065 -13.144 23.686 1.00 66.50 217 TRP A C 1
ATOM 1701 O O . TRP A 1 217 ? 2.192 -13.586 23.484 1.00 66.50 217 TRP A O 1
ATOM 1711 N N . TRP A 1 218 ? 0.030 -13.956 23.930 1.00 64.12 218 TRP A N 1
ATOM 1712 C CA . TRP A 1 218 ? 0.123 -15.421 24.008 1.00 64.12 218 TRP A CA 1
ATOM 1713 C C . TRP A 1 218 ? -0.111 -16.139 22.673 1.00 64.12 218 TRP A C 1
ATOM 1715 O O . TRP A 1 218 ? 0.197 -17.325 22.553 1.00 64.12 218 TRP A O 1
ATOM 1725 N N . ARG A 1 219 ? -0.677 -15.463 21.664 1.00 59.59 219 ARG A N 1
ATOM 1726 C CA . ARG A 1 219 ? -1.034 -16.084 20.382 1.00 59.59 219 ARG A CA 1
ATOM 1727 C C . ARG A 1 219 ? 0.090 -15.846 19.372 1.00 59.59 219 ARG A C 1
ATOM 1729 O O . ARG A 1 219 ? -0.053 -15.029 18.471 1.00 59.59 219 ARG A O 1
ATOM 1736 N N . LYS A 1 220 ? 1.188 -16.595 19.496 1.00 56.34 220 LYS A N 1
ATOM 1737 C CA . LYS A 1 220 ? 2.094 -16.790 18.352 1.00 56.34 220 LYS A CA 1
ATOM 1738 C C . LYS A 1 220 ? 1.341 -17.614 17.314 1.00 56.34 220 LYS A C 1
ATOM 1740 O O . LYS A 1 220 ? 0.827 -18.682 17.659 1.00 56.34 220 LYS A O 1
ATOM 1745 N N . GLN A 1 221 ? 1.220 -17.123 16.081 1.00 53.12 221 GLN A N 1
ATOM 1746 C CA . GLN A 1 221 ? 0.724 -17.993 15.018 1.00 53.12 221 GLN A CA 1
ATOM 1747 C C . GLN A 1 221 ? 1.718 -19.149 14.877 1.00 53.12 221 GLN A C 1
ATOM 1749 O O . GLN A 1 221 ? 2.914 -18.937 14.701 1.00 53.12 221 GLN A O 1
ATOM 1754 N N . GLN A 1 222 ? 1.232 -20.382 15.023 1.00 46.47 222 GLN A N 1
ATOM 1755 C CA . GLN A 1 222 ? 1.929 -21.502 14.415 1.00 46.47 222 GLN A CA 1
ATOM 1756 C C . GLN A 1 222 ? 1.708 -21.313 12.922 1.00 46.47 222 GLN A C 1
ATOM 1758 O O . GLN A 1 222 ? 0.566 -21.421 12.474 1.00 46.47 222 GLN A O 1
ATOM 1763 N N . ASP A 1 223 ? 2.757 -20.949 12.186 1.00 48.38 223 ASP A N 1
ATOM 1764 C CA . ASP A 1 223 ? 2.713 -20.937 10.729 1.00 48.38 223 ASP A CA 1
ATOM 1765 C C . ASP A 1 223 ? 2.304 -22.343 10.278 1.00 48.38 223 ASP A C 1
ATOM 1767 O O . ASP A 1 223 ? 3.125 -23.257 10.206 1.00 48.38 223 ASP A O 1
ATOM 1771 N N . GLN A 1 224 ? 1.019 -22.550 9.990 1.00 42.25 224 GLN A N 1
ATOM 1772 C CA . GLN A 1 224 ? 0.679 -23.544 8.995 1.00 42.25 224 GLN A CA 1
ATOM 1773 C C . GLN A 1 224 ? 1.143 -22.922 7.685 1.00 42.25 224 GLN A C 1
ATOM 1775 O O . GLN A 1 224 ? 0.677 -21.822 7.363 1.00 42.25 224 GLN A O 1
ATOM 1780 N N . PRO A 1 225 ? 2.100 -23.538 6.966 1.00 40.41 225 PRO A N 1
ATOM 1781 C CA . PRO A 1 225 ? 2.501 -23.024 5.672 1.00 40.41 225 PRO A CA 1
ATOM 1782 C C . PRO A 1 225 ? 1.221 -22.831 4.873 1.00 40.41 225 PRO A C 1
ATOM 1784 O O . PRO A 1 225 ? 0.440 -23.772 4.736 1.00 40.41 225 PRO A O 1
ATOM 1787 N N . THR A 1 226 ? 0.978 -21.588 4.441 1.00 42.78 226 THR A N 1
ATOM 1788 C CA . THR A 1 226 ? -0.128 -21.265 3.532 1.00 42.78 226 THR A CA 1
ATOM 1789 C C . THR A 1 226 ? -0.125 -22.366 2.482 1.00 42.78 226 THR A C 1
ATOM 1791 O O . THR A 1 226 ? 0.929 -22.556 1.867 1.00 42.78 226 THR A O 1
ATOM 1794 N N . GLU A 1 227 ? -1.215 -23.141 2.358 1.00 43.62 227 GLU A N 1
ATOM 1795 C CA . GLU A 1 227 ? -1.329 -24.162 1.311 1.00 43.62 227 GLU A CA 1
ATOM 1796 C C . GLU A 1 227 ? -0.783 -23.541 0.034 1.00 43.62 227 GLU A C 1
ATOM 1798 O O . GLU A 1 227 ? -1.218 -22.444 -0.322 1.00 43.62 227 GLU A O 1
ATOM 1803 N N . GLY A 1 228 ? 0.279 -24.168 -0.492 1.00 43.59 228 GLY A N 1
ATOM 1804 C CA . GLY A 1 228 ? 1.372 -23.489 -1.188 1.00 43.59 228 GLY A CA 1
ATOM 1805 C C . GLY A 1 228 ? 0.917 -22.289 -2.000 1.00 43.59 228 GLY A C 1
ATOM 1806 O O . GLY A 1 228 ? -0.035 -22.429 -2.771 1.00 43.59 228 GLY A O 1
ATOM 1807 N N . ALA A 1 229 ? 1.602 -21.147 -1.807 1.00 40.53 229 ALA A N 1
ATOM 1808 C CA . ALA A 1 229 ? 1.485 -19.940 -2.630 1.00 40.53 229 ALA A CA 1
ATOM 1809 C C . ALA A 1 229 ? 0.970 -20.336 -4.010 1.00 40.53 229 ALA A C 1
ATOM 1811 O O . ALA A 1 229 ? 1.647 -21.153 -4.640 1.00 40.53 229 ALA A O 1
ATOM 1812 N N . SER A 1 230 ? -0.266 -19.897 -4.337 1.00 42.12 230 SER A N 1
ATOM 1813 C CA . SER A 1 230 ? -1.050 -20.242 -5.541 1.00 42.12 230 SER A CA 1
ATOM 1814 C C . SER A 1 230 ? -0.147 -20.947 -6.523 1.00 42.12 230 SER A C 1
ATOM 1816 O O . SER A 1 230 ? 0.698 -20.216 -7.016 1.00 42.12 230 SER A O 1
ATOM 1818 N N . LYS A 1 231 ? -0.256 -22.279 -6.728 1.00 43.19 231 LYS A N 1
ATOM 1819 C CA . LYS A 1 231 ? 0.653 -23.064 -7.594 1.00 43.19 231 LYS A CA 1
ATOM 1820 C C . LYS A 1 231 ? 1.020 -22.215 -8.801 1.00 43.19 231 LYS A C 1
ATOM 1822 O O . LYS A 1 231 ? 0.236 -22.149 -9.752 1.00 43.19 231 LYS A O 1
ATOM 1827 N N . ASP A 1 232 ? 2.126 -21.481 -8.702 1.00 46.59 232 ASP A N 1
ATOM 1828 C CA . ASP A 1 232 ? 2.412 -20.484 -9.710 1.00 46.59 232 ASP A CA 1
ATOM 1829 C C . ASP A 1 232 ? 2.643 -21.337 -10.941 1.00 46.59 232 ASP A C 1
ATOM 1831 O O . ASP A 1 232 ? 3.337 -22.361 -10.876 1.00 46.59 232 ASP A O 1
ATOM 1835 N N . GLY A 1 233 ? 1.948 -21.008 -12.033 1.00 45.44 233 GLY A N 1
ATOM 1836 C CA . GLY A 1 233 ? 2.204 -21.688 -13.292 1.00 45.44 233 GLY A CA 1
ATOM 1837 C C . GLY A 1 233 ? 3.723 -21.725 -13.486 1.00 45.44 233 GLY A C 1
ATOM 1838 O O . GLY A 1 233 ? 4.384 -20.745 -13.119 1.00 45.44 233 GLY A O 1
ATOM 1839 N N . PRO A 1 234 ? 4.295 -22.848 -13.960 1.00 44.28 234 PRO A N 1
ATOM 1840 C CA . PRO A 1 234 ? 5.739 -22.976 -14.093 1.00 44.28 234 PRO A CA 1
ATOM 1841 C C . PRO A 1 234 ? 6.281 -21.714 -14.754 1.00 44.28 234 PRO A C 1
ATOM 1843 O O . PRO A 1 234 ? 5.699 -21.244 -15.734 1.00 44.28 234 PRO A O 1
ATOM 1846 N N . SER A 1 235 ? 7.341 -21.146 -14.169 1.00 43.94 235 SER A N 1
ATOM 1847 C CA . SER A 1 235 ? 8.001 -19.953 -14.695 1.00 43.94 235 SER A CA 1
ATOM 1848 C C . SER A 1 235 ? 8.082 -20.055 -16.216 1.00 43.94 235 SER A C 1
ATOM 1850 O O . SER A 1 235 ? 8.733 -20.947 -16.757 1.00 43.94 235 SER A O 1
ATOM 1852 N N . ILE A 1 236 ? 7.400 -19.151 -16.917 1.00 44.47 236 ILE A N 1
ATOM 1853 C CA . ILE A 1 236 ? 7.376 -19.123 -18.386 1.00 44.47 236 ILE A CA 1
ATOM 1854 C C . ILE A 1 236 ? 8.724 -18.676 -18.978 1.00 44.47 236 ILE A C 1
ATOM 1856 O O . ILE A 1 236 ? 8.896 -18.629 -20.197 1.00 44.47 236 ILE A O 1
ATOM 1860 N N . SER A 1 237 ? 9.702 -18.347 -18.125 1.00 41.84 237 SER A N 1
ATOM 1861 C CA . SER A 1 237 ? 11.074 -18.081 -18.537 1.00 41.84 237 SER A CA 1
ATOM 1862 C C . SER A 1 237 ? 11.755 -19.389 -18.926 1.00 41.84 237 SER A C 1
ATOM 1864 O O . SER A 1 237 ? 12.360 -20.078 -18.109 1.00 41.84 237 SER A O 1
ATOM 1866 N N . HIS A 1 238 ? 11.722 -19.697 -20.218 1.00 44.31 238 HIS A N 1
ATOM 1867 C CA . HIS A 1 238 ? 12.342 -20.885 -20.813 1.00 44.31 238 HIS A CA 1
ATOM 1868 C C . HIS A 1 238 ? 13.882 -20.972 -20.643 1.00 44.31 238 HIS A C 1
ATOM 1870 O O . HIS A 1 238 ? 14.494 -21.889 -21.189 1.00 44.31 238 HIS A O 1
ATOM 1876 N N . LYS A 1 239 ? 14.533 -20.016 -19.951 1.00 39.12 239 LYS A N 1
ATOM 1877 C CA . LYS A 1 239 ? 16.003 -19.920 -19.824 1.00 39.12 239 LYS A CA 1
ATOM 1878 C C . LYS A 1 239 ? 16.552 -19.537 -18.439 1.00 39.12 239 LYS A C 1
ATOM 1880 O O . LYS A 1 239 ? 17.769 -19.543 -18.292 1.00 39.12 239 LYS A O 1
ATOM 1885 N N . TRP A 1 240 ? 15.723 -19.223 -17.438 1.00 41.97 240 TRP A N 1
ATOM 1886 C CA . TRP A 1 240 ? 16.224 -18.780 -16.125 1.00 41.97 240 TRP A CA 1
ATOM 1887 C C . TRP A 1 240 ? 15.448 -19.418 -14.964 1.00 41.97 240 TRP A C 1
ATOM 1889 O O . TRP A 1 240 ? 14.454 -18.846 -14.514 1.00 41.97 240 TRP A O 1
ATOM 1899 N N . PRO A 1 241 ? 15.877 -20.588 -14.460 1.00 39.06 241 PRO A N 1
ATOM 1900 C CA . PRO A 1 241 ? 15.440 -21.061 -13.156 1.00 39.06 241 PRO A CA 1
ATOM 1901 C C . PRO A 1 241 ? 16.127 -20.207 -12.084 1.00 39.06 241 PRO A C 1
ATOM 1903 O O . PRO A 1 241 ? 17.352 -20.199 -11.985 1.00 39.06 241 PRO A O 1
ATOM 1906 N N . THR A 1 242 ? 15.360 -19.460 -11.294 1.00 40.12 242 THR A N 1
ATOM 1907 C CA . THR A 1 242 ? 15.873 -18.831 -10.070 1.00 40.12 242 THR A CA 1
ATOM 1908 C C . THR A 1 242 ? 16.320 -19.956 -9.124 1.00 40.12 242 THR A C 1
ATOM 1910 O O . THR A 1 242 ? 15.470 -20.763 -8.744 1.00 40.12 242 THR A O 1
ATOM 1913 N N . PRO A 1 243 ? 17.611 -20.087 -8.766 1.00 34.25 243 PRO A N 1
ATOM 1914 C CA . PRO A 1 243 ? 18.064 -21.208 -7.947 1.00 34.25 243 PRO A CA 1
ATOM 1915 C C . PRO A 1 243 ? 17.552 -21.090 -6.506 1.00 34.25 243 PRO A C 1
ATOM 1917 O O . PRO A 1 243 ? 17.675 -20.038 -5.880 1.00 34.25 243 PRO A O 1
ATOM 1920 N N . VAL A 1 244 ? 17.005 -22.187 -5.982 1.00 38.94 244 VAL A N 1
ATOM 1921 C CA . VAL A 1 244 ? 16.725 -22.402 -4.553 1.00 38.94 244 VAL A CA 1
ATOM 1922 C C . VAL A 1 244 ? 18.075 -22.659 -3.854 1.00 38.94 244 VAL A C 1
ATOM 1924 O O . VAL A 1 244 ? 18.919 -23.347 -4.435 1.00 38.94 244 VAL A O 1
ATOM 1927 N N . PRO A 1 245 ? 18.355 -22.074 -2.675 1.00 41.88 245 PRO A N 1
ATOM 1928 C CA . PRO A 1 245 ? 19.709 -22.038 -2.136 1.00 41.88 245 PRO A CA 1
ATOM 1929 C C . PRO A 1 245 ? 20.113 -23.391 -1.542 1.00 41.88 245 PRO A C 1
ATOM 1931 O O . PRO A 1 245 ? 19.621 -23.751 -0.487 1.00 41.88 245 PRO A O 1
ATOM 1934 N N . ASP A 1 246 ? 21.004 -24.102 -2.239 1.00 37.62 246 ASP A N 1
ATOM 1935 C CA . ASP A 1 246 ? 22.002 -25.041 -1.676 1.00 37.62 246 ASP A CA 1
ATOM 1936 C C . ASP A 1 246 ? 23.139 -25.382 -2.676 1.00 37.62 246 ASP A C 1
ATOM 1938 O O . ASP A 1 246 ? 23.947 -26.280 -2.455 1.00 37.62 246 ASP A O 1
ATOM 1942 N N . SER A 1 247 ? 23.260 -24.653 -3.795 1.00 38.97 247 SER A N 1
ATOM 1943 C CA . SER A 1 247 ? 24.202 -24.981 -4.877 1.00 38.97 247 SER A CA 1
ATOM 1944 C C . SER A 1 247 ? 25.108 -23.811 -5.279 1.00 38.97 247 SER A C 1
ATOM 1946 O O . SER A 1 247 ? 25.179 -23.441 -6.453 1.00 38.97 247 SER A O 1
ATOM 1948 N N . TRP A 1 248 ? 25.817 -23.216 -4.317 1.00 30.89 248 TRP A N 1
ATOM 1949 C CA . TRP A 1 248 ? 26.979 -22.380 -4.639 1.00 30.89 248 TRP A CA 1
ATOM 1950 C C . TRP A 1 248 ? 28.216 -23.287 -4.751 1.00 30.89 248 TRP A C 1
ATOM 1952 O O . TRP A 1 248 ? 28.496 -24.015 -3.799 1.00 30.89 248 TRP A O 1
ATOM 1962 N N . PRO A 1 249 ? 28.989 -23.288 -5.852 1.00 34.12 249 PRO A N 1
ATOM 1963 C CA . PRO A 1 249 ? 30.285 -23.958 -5.846 1.00 34.12 249 PRO A CA 1
ATOM 1964 C C . PRO A 1 249 ? 31.281 -23.141 -5.000 1.00 34.12 249 PRO A C 1
ATOM 1966 O O . PRO A 1 249 ? 31.218 -21.907 -5.018 1.00 34.12 249 PRO A O 1
ATOM 1969 N N . PRO A 1 250 ? 32.219 -23.773 -4.267 1.00 36.16 250 PRO A N 1
ATOM 1970 C CA . PRO A 1 250 ? 33.246 -23.033 -3.548 1.00 36.16 250 PRO A CA 1
ATOM 1971 C C . PRO A 1 250 ? 34.100 -22.254 -4.552 1.00 36.16 250 PRO A C 1
ATOM 1973 O O . PRO A 1 250 ? 34.481 -22.767 -5.605 1.00 36.16 250 PRO A O 1
ATOM 1976 N N . VAL A 1 251 ? 34.382 -20.994 -4.225 1.00 37.59 251 VAL A N 1
ATOM 1977 C CA . VAL A 1 251 ? 35.213 -20.101 -5.036 1.00 37.59 251 VAL A CA 1
ATOM 1978 C C . VAL A 1 251 ? 36.602 -20.728 -5.204 1.00 37.59 251 VAL A C 1
ATOM 1980 O O . VAL A 1 251 ? 37.398 -20.756 -4.269 1.00 37.59 251 VAL A O 1
ATOM 1983 N N . SER A 1 252 ? 36.904 -21.237 -6.398 1.00 34.91 252 SER A N 1
ATOM 1984 C CA . SER A 1 252 ? 38.240 -21.711 -6.757 1.00 34.91 252 SER A CA 1
ATOM 1985 C C . SER A 1 252 ? 39.160 -20.517 -7.020 1.00 34.91 252 SER A C 1
ATOM 1987 O O . SER A 1 252 ? 38.940 -19.750 -7.960 1.00 34.91 252 SER A O 1
ATOM 1989 N N . VAL A 1 253 ? 40.202 -20.369 -6.201 1.00 38.84 253 VAL A N 1
ATOM 1990 C CA . VAL A 1 253 ? 41.294 -19.408 -6.407 1.00 38.84 253 VAL A CA 1
ATOM 1991 C C . VAL A 1 253 ? 42.157 -19.887 -7.587 1.00 38.84 253 VAL A C 1
ATOM 1993 O O . VAL A 1 253 ? 42.659 -21.011 -7.527 1.00 38.84 253 VAL A O 1
ATOM 1996 N N . PRO A 1 254 ? 42.376 -19.095 -8.655 1.00 35.03 254 PRO A N 1
ATOM 1997 C CA . PRO A 1 254 ? 43.250 -19.518 -9.742 1.00 35.03 254 PRO A CA 1
ATOM 1998 C C . PRO A 1 254 ? 44.716 -19.505 -9.297 1.00 35.03 254 PRO A C 1
ATOM 2000 O O . PRO A 1 254 ? 45.271 -18.467 -8.932 1.00 35.03 254 PRO A O 1
ATOM 2003 N N . SER A 1 255 ? 45.358 -20.668 -9.373 1.00 36.00 255 SER A N 1
ATOM 2004 C CA . SER A 1 255 ? 46.803 -20.820 -9.261 1.00 36.00 255 SER A CA 1
ATOM 2005 C C . SER A 1 255 ? 47.515 -20.189 -10.464 1.00 36.00 255 SER A C 1
ATOM 2007 O O . SER A 1 255 ? 47.316 -20.612 -11.599 1.00 36.00 255 SER A O 1
ATOM 2009 N N . GLY A 1 256 ? 48.388 -19.217 -10.197 1.00 35.84 256 GLY A N 1
ATOM 2010 C CA . GLY A 1 256 ? 49.623 -18.975 -10.950 1.00 35.84 256 GLY A CA 1
ATOM 2011 C C . GLY A 1 256 ? 49.514 -18.588 -12.430 1.00 35.84 256 GLY A C 1
ATOM 2012 O O . GLY A 1 256 ? 49.790 -19.390 -13.314 1.00 35.84 256 GLY A O 1
ATOM 2013 N N . SER A 1 257 ? 49.318 -17.298 -12.700 1.00 35.91 257 SER A N 1
ATOM 2014 C CA . SER A 1 257 ? 49.829 -16.642 -13.909 1.00 35.91 257 SER A CA 1
ATOM 2015 C C . SER A 1 257 ? 50.606 -15.404 -13.460 1.00 35.91 257 SER A C 1
ATOM 2017 O O . SER A 1 257 ? 50.040 -14.484 -12.871 1.00 35.91 257 SER A O 1
ATOM 2019 N N . LYS A 1 258 ? 51.931 -15.416 -13.660 1.00 45.31 258 LYS A N 1
ATOM 2020 C CA . LYS A 1 258 ? 52.834 -14.305 -13.327 1.00 45.31 258 LYS A CA 1
ATOM 2021 C C . LYS A 1 258 ? 52.381 -13.043 -14.072 1.00 45.31 258 LYS A C 1
ATOM 2023 O O . LYS A 1 258 ? 52.600 -12.928 -15.274 1.00 45.31 258 LYS A O 1
ATOM 2028 N N . ARG A 1 259 ? 51.794 -12.082 -13.356 1.00 35.50 259 ARG A N 1
ATOM 2029 C CA . ARG A 1 259 ? 51.688 -10.686 -13.797 1.00 35.50 259 ARG A CA 1
ATOM 2030 C C . ARG A 1 259 ? 52.593 -9.838 -12.912 1.00 35.50 259 ARG A C 1
ATOM 2032 O O . ARG A 1 259 ? 52.466 -9.871 -11.691 1.00 35.50 259 ARG A O 1
ATOM 2039 N N . SER A 1 260 ? 53.528 -9.129 -13.541 1.00 35.03 260 SER A N 1
ATOM 2040 C CA . SER A 1 260 ? 54.403 -8.149 -12.895 1.00 35.03 260 SER A CA 1
ATOM 2041 C C . SER A 1 260 ? 53.588 -7.122 -12.102 1.00 35.03 260 SER A C 1
ATOM 2043 O O . SER A 1 260 ? 52.534 -6.697 -12.584 1.00 35.03 260 SER A O 1
ATOM 2045 N N . PRO A 1 261 ? 54.052 -6.688 -10.918 1.00 34.16 261 PRO A N 1
ATOM 2046 C CA . PRO A 1 261 ? 53.356 -5.666 -10.153 1.00 34.16 261 PRO A CA 1
ATOM 2047 C C . PRO A 1 261 ? 53.438 -4.322 -10.887 1.00 34.16 261 PRO A C 1
ATOM 2049 O O . PRO A 1 261 ? 54.516 -3.760 -11.076 1.00 34.16 261 PRO A O 1
ATOM 2052 N N . LEU A 1 262 ? 52.277 -3.809 -11.297 1.00 34.44 262 LEU A N 1
ATOM 2053 C CA . LEU A 1 262 ? 52.091 -2.402 -11.640 1.00 34.44 262 LEU A CA 1
ATOM 2054 C C . LEU A 1 262 ? 52.390 -1.575 -10.385 1.00 34.44 262 LEU A C 1
ATOM 2056 O O . LEU A 1 262 ? 51.645 -1.623 -9.409 1.00 34.44 262 LEU A O 1
ATOM 2060 N N . GLN A 1 263 ? 53.505 -0.848 -10.409 1.00 35.44 263 GLN A N 1
ATOM 2061 C CA . GLN A 1 263 ? 53.819 0.180 -9.425 1.00 35.44 263 GLN A CA 1
ATOM 2062 C C . GLN A 1 263 ? 52.811 1.324 -9.562 1.00 35.44 263 GLN A C 1
ATOM 2064 O O . GLN A 1 263 ? 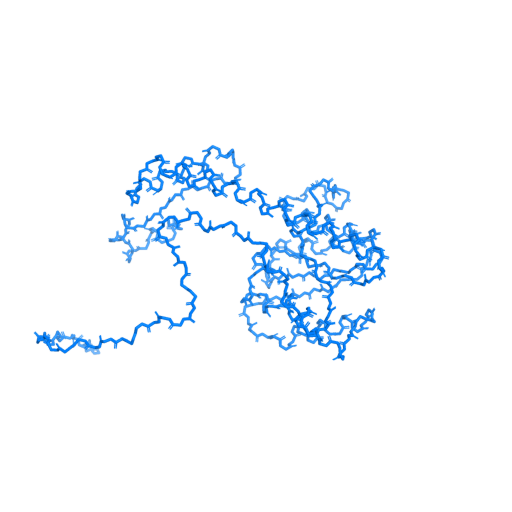52.767 2.007 -10.584 1.00 35.44 263 GLN A O 1
ATOM 2069 N N . THR A 1 264 ? 52.013 1.555 -8.525 1.00 37.97 264 THR A N 1
ATOM 2070 C CA . THR A 1 264 ? 51.255 2.796 -8.354 1.00 37.97 264 THR A CA 1
ATOM 2071 C C . THR A 1 264 ? 52.199 3.869 -7.798 1.00 37.97 264 THR A C 1
ATOM 2073 O O . THR A 1 264 ? 52.809 3.638 -6.751 1.00 37.97 264 THR A O 1
ATOM 2076 N N . PRO A 1 265 ? 52.346 5.044 -8.436 1.00 35.59 265 PRO A N 1
ATOM 2077 C CA . PRO A 1 265 ? 53.104 6.135 -7.845 1.00 35.59 265 PRO A CA 1
ATOM 2078 C C . PRO A 1 265 ? 52.310 6.752 -6.686 1.00 35.59 265 PRO A C 1
ATOM 2080 O O . PRO A 1 265 ? 51.173 7.189 -6.848 1.00 35.59 265 PRO A O 1
ATOM 2083 N N . ILE A 1 266 ? 52.930 6.777 -5.507 1.00 41.53 266 ILE A N 1
ATOM 2084 C CA . ILE A 1 266 ? 52.464 7.517 -4.330 1.00 41.53 266 ILE A CA 1
ATOM 2085 C C . ILE A 1 266 ? 52.653 9.018 -4.616 1.00 41.53 266 ILE A C 1
ATOM 2087 O O . ILE A 1 266 ? 53.766 9.410 -4.982 1.00 41.53 266 ILE A O 1
ATOM 2091 N N . PRO A 1 267 ? 51.634 9.878 -4.436 1.00 40.00 267 PRO A N 1
ATOM 2092 C CA . PRO A 1 267 ? 51.831 11.318 -4.522 1.00 40.00 267 PRO A CA 1
ATOM 2093 C C . PRO A 1 267 ? 52.694 11.769 -3.336 1.00 40.00 267 PRO A C 1
ATOM 2095 O O . PRO A 1 267 ? 52.346 11.546 -2.174 1.00 40.00 267 PRO A O 1
ATOM 2098 N N . LYS A 1 268 ? 53.852 12.375 -3.622 1.00 41.88 268 LYS A N 1
ATOM 2099 C CA . LYS A 1 268 ? 54.608 13.118 -2.608 1.00 41.88 268 LYS A CA 1
ATOM 2100 C C . LYS A 1 268 ? 53.829 14.391 -2.256 1.00 41.88 268 LYS A C 1
ATOM 2102 O O . LYS A 1 268 ? 53.211 14.982 -3.135 1.00 41.88 268 LYS A O 1
ATOM 2107 N N . ARG A 1 269 ? 53.852 14.708 -0.959 1.00 42.94 269 ARG A N 1
ATOM 2108 C CA . ARG A 1 269 ? 53.238 15.873 -0.306 1.00 42.94 269 ARG A CA 1
ATOM 2109 C C . ARG A 1 269 ? 53.477 17.182 -1.044 1.00 42.94 269 ARG A C 1
ATOM 2111 O O . ARG A 1 269 ? 54.604 17.346 -1.560 1.00 42.94 269 ARG A O 1
#

Radius of gyration: 24.61 Å; Cα contacts (8 Å, |Δi|>4): 266; chains: 1; bounding box: 73×44×56 Å

Mean predicted aligned error: 11.85 Å

Foldseek 3Di:
DPPVLCPDPVCVVCPLVDDDQDDDPPDDPVSVLVSQLVSCVSVVDDSVVSNVVVVVVVVVVVVVLVVLLVVLVVLVVVCQVVVAAAEEEAEDCCQQVDCLNVVVVQVCCCQQFVHHYRYLSNHPQPPQDDCVLPVCLVDPSLSSLLSVLLVQLVRPRYAYEYGEEPPPPSVVVSVVSSCVSNVNGDHHYDYGHSDPPPVVRVVSVQVVCVVVVRGDNPDRDPPPPPPPDPPPPPPPPPPDDPDDPDDDDPDDDDPDDDDDDDDDDDDDD